Protein AF-A0A3D4HQK3-F1 (afdb_monomer)

Mean predicted aligned error: 4.82 Å

Secondary structure (DSSP, 8-state):
-PPPPHHHHHHHHHHHHHHTHHHHHHHHHHHHHHHHTSS-EETTEEPP--SSPPP--HHHHHHHHHHHHHHHHHHHHHHHHHHH-HHHHHTT---HHHHHHHTS--SSS-S-S--EEEEEEPTTT--EEEEEEE-S----HHHHHHHHHHGGGSHHHHHHHTTS---PPP-SHHHHHHHHHHHHT-TT--SSPPP-----TTTS--HHHHHTT-

Radius of gyration: 21.38 Å; Cα contacts (8 Å, |Δi|>4): 169; chains: 1; bounding box: 51×35×55 Å

Nearest PDB structures (foldseek):
  2vpm-assembly2_B  TM=6.920E-01  e=2.039E-01  Leishmania major
  2vob-assembly1_A  TM=6.562E-01  e=3.230E-01  Leishmania major
  2vpm-assembly1_A  TM=6.671E-01  e=5.741E-01  Leishmania major

pLDDT: mean 92.11, std 8.11, range [49.34, 98.38]

Structure (mmCIF, N/CA/C/O backbone):
data_AF-A0A3D4HQK3-F1
#
_entry.id   AF-A0A3D4HQK3-F1
#
loop_
_atom_site.group_PDB
_atom_site.id
_atom_site.type_symbol
_atom_site.label_atom_id
_atom_site.label_alt_id
_atom_site.label_comp_id
_atom_site.label_asym_id
_atom_site.label_entity_id
_atom_site.label_seq_id
_atom_site.pdbx_PDB_ins_code
_atom_site.Cartn_x
_atom_site.Cartn_y
_atom_site.Cartn_z
_atom_site.occupancy
_atom_site.B_iso_or_equiv
_atom_site.auth_seq_id
_atom_site.auth_comp_id
_atom_site.auth_asym_id
_atom_site.auth_atom_id
_atom_site.pdbx_PDB_model_num
ATOM 1 N N . MET A 1 1 ? -9.981 14.382 -25.192 1.00 49.34 1 MET A N 1
ATOM 2 C CA . MET A 1 1 ? -8.865 13.481 -25.545 1.00 49.34 1 MET A CA 1
ATOM 3 C C . MET A 1 1 ? -9.344 12.073 -25.244 1.00 49.34 1 MET A C 1
ATOM 5 O O . MET A 1 1 ? -10.004 11.920 -24.225 1.00 49.34 1 MET A O 1
ATOM 9 N N . LEU A 1 2 ? -9.137 11.094 -26.125 1.00 58.22 2 LEU A N 1
ATOM 10 C CA . LEU A 1 2 ? -9.411 9.697 -25.767 1.00 58.22 2 LEU A CA 1
ATOM 11 C C . LEU A 1 2 ? -8.473 9.327 -24.608 1.00 58.22 2 LEU A C 1
ATOM 13 O O . LEU A 1 2 ? -7.284 9.627 -24.690 1.00 58.22 2 LEU A O 1
ATOM 17 N N . GLN A 1 3 ? -9.014 8.779 -23.517 1.00 79.94 3 GLN A N 1
ATOM 18 C CA . GLN A 1 3 ? -8.199 8.246 -22.422 1.00 79.94 3 GLN A CA 1
ATOM 19 C C . GLN A 1 3 ? -7.425 7.034 -22.954 1.00 79.94 3 GLN A C 1
ATOM 21 O O . GLN A 1 3 ? -8.011 6.184 -23.625 1.00 79.94 3 GLN A O 1
ATOM 26 N N . ILE A 1 4 ? -6.115 6.985 -22.703 1.00 88.69 4 ILE A N 1
ATOM 27 C CA . ILE A 1 4 ? -5.274 5.852 -23.102 1.00 88.69 4 ILE A CA 1
ATOM 28 C C . ILE A 1 4 ? -5.706 4.598 -22.343 1.00 88.69 4 ILE A C 1
ATOM 30 O O . ILE A 1 4 ? -5.922 4.652 -21.133 1.00 88.69 4 ILE A O 1
ATOM 34 N N . GLY A 1 5 ? -5.842 3.472 -23.043 1.00 90.25 5 GLY A N 1
ATOM 35 C CA . GLY A 1 5 ? -6.206 2.207 -22.406 1.00 90.25 5 GLY A CA 1
ATOM 36 C C . GLY A 1 5 ? -5.063 1.637 -21.562 1.00 90.25 5 GLY A C 1
ATOM 37 O O . GLY A 1 5 ? -3.889 1.817 -21.887 1.00 90.25 5 GLY A O 1
ATOM 38 N N . MET A 1 6 ? -5.388 0.880 -20.509 1.00 92.31 6 MET A N 1
ATOM 39 C CA . MET A 1 6 ? -4.374 0.250 -19.650 1.00 92.31 6 MET A CA 1
ATOM 40 C C . MET A 1 6 ? -3.455 -0.697 -20.434 1.00 92.31 6 MET A C 1
ATOM 42 O O . MET A 1 6 ? -2.236 -0.642 -20.285 1.00 92.31 6 MET A O 1
ATOM 46 N N . LYS A 1 7 ? -4.011 -1.518 -21.332 1.00 93.06 7 LYS A N 1
ATOM 47 C CA . LYS A 1 7 ? -3.202 -2.368 -22.216 1.00 93.06 7 LYS A CA 1
ATOM 48 C C . LYS A 1 7 ? -2.275 -1.539 -23.110 1.00 93.06 7 LYS A C 1
ATOM 50 O O . LYS A 1 7 ? -1.105 -1.865 -23.252 1.00 93.06 7 LYS A O 1
ATOM 55 N N . GLU A 1 8 ? -2.788 -0.449 -23.673 1.00 94.38 8 GLU A N 1
ATOM 56 C CA . GLU A 1 8 ? -2.050 0.397 -24.610 1.00 94.38 8 GLU A CA 1
ATOM 57 C C . GLU A 1 8 ? -0.820 1.049 -23.962 1.00 94.38 8 GLU A C 1
ATOM 59 O O . GLU A 1 8 ? 0.267 0.980 -24.530 1.00 94.38 8 GLU A O 1
ATOM 64 N N . ILE A 1 9 ? -0.953 1.635 -22.766 1.00 95.31 9 ILE A N 1
ATOM 65 C CA . ILE A 1 9 ? 0.187 2.276 -22.090 1.00 95.31 9 ILE A CA 1
ATOM 66 C C . ILE A 1 9 ? 1.262 1.260 -21.669 1.00 95.31 9 ILE A C 1
ATOM 68 O O . ILE A 1 9 ? 2.455 1.536 -21.796 1.00 95.31 9 ILE A O 1
ATOM 72 N N . ASN A 1 10 ? 0.858 0.064 -21.226 1.00 96.38 10 ASN A N 1
ATOM 73 C CA . ASN A 1 10 ? 1.795 -0.998 -20.851 1.00 96.38 10 ASN A CA 1
ATOM 74 C C . ASN A 1 10 ? 2.491 -1.600 -22.085 1.00 96.38 10 ASN A C 1
ATOM 76 O O . ASN A 1 10 ? 3.703 -1.803 -22.057 1.00 96.38 10 ASN A O 1
ATOM 80 N N . ASP A 1 11 ? 1.770 -1.806 -23.193 1.00 97.00 11 ASP A N 1
ATOM 81 C CA . ASP A 1 11 ? 2.359 -2.245 -24.465 1.00 97.00 11 ASP A CA 1
ATOM 82 C C . ASP A 1 11 ? 3.384 -1.223 -24.987 1.00 97.00 11 ASP A C 1
ATOM 84 O O . ASP A 1 11 ? 4.430 -1.608 -25.509 1.00 97.00 11 ASP A O 1
ATOM 88 N N . GLN A 1 12 ? 3.121 0.081 -24.828 1.00 97.12 12 GLN A N 1
ATOM 89 C CA . GLN A 1 12 ? 4.087 1.126 -25.184 1.00 97.12 12 GLN A CA 1
ATOM 90 C C . GLN A 1 12 ? 5.363 1.054 -24.339 1.00 97.12 12 GLN A C 1
ATOM 92 O O . GLN A 1 12 ? 6.448 1.232 -24.890 1.00 97.12 12 GLN A O 1
ATOM 97 N N . TYR A 1 13 ? 5.250 0.768 -23.036 1.00 97.81 13 TYR A N 1
ATOM 98 C CA . TYR A 1 13 ? 6.416 0.566 -22.171 1.00 97.81 13 TYR A CA 1
ATOM 99 C C . TYR A 1 13 ? 7.222 -0.662 -22.612 1.00 97.81 13 TYR A C 1
ATOM 101 O O . TYR A 1 13 ? 8.434 -0.579 -22.788 1.00 97.81 13 TYR A O 1
ATOM 109 N N . ILE A 1 14 ? 6.556 -1.801 -22.831 1.00 97.94 14 ILE A N 1
ATOM 110 C CA . ILE A 1 14 ? 7.210 -3.038 -23.289 1.00 97.94 14 ILE A CA 1
ATOM 111 C C . ILE A 1 14 ? 7.930 -2.790 -24.614 1.00 97.94 14 ILE A C 1
ATOM 113 O O . ILE A 1 14 ? 9.102 -3.132 -24.754 1.00 97.94 14 ILE A O 1
ATOM 117 N N . LYS A 1 15 ? 7.260 -2.122 -25.557 1.00 98.06 15 LYS A N 1
ATOM 118 C CA . LYS A 1 15 ? 7.844 -1.775 -26.848 1.00 98.06 15 LYS A CA 1
ATOM 119 C C . LYS A 1 15 ? 9.078 -0.882 -26.713 1.00 98.06 15 LYS A C 1
ATOM 121 O O . LYS A 1 15 ? 10.048 -1.099 -27.430 1.00 98.06 15 LYS A O 1
ATOM 126 N N . GLU A 1 16 ? 9.067 0.087 -25.797 1.00 98.00 16 GLU A N 1
ATOM 127 C CA . GLU A 1 16 ? 10.237 0.923 -25.502 1.00 98.00 16 GLU A CA 1
ATOM 128 C C . GLU A 1 16 ? 11.428 0.074 -25.037 1.00 98.00 16 GLU A C 1
ATOM 130 O O . GLU A 1 16 ? 12.551 0.251 -25.508 1.00 98.00 16 GLU A O 1
ATOM 135 N N . VAL A 1 17 ? 11.178 -0.895 -24.153 1.00 97.88 17 VAL A N 1
ATOM 136 C CA . VAL A 1 17 ? 12.208 -1.824 -23.676 1.00 97.88 17 VAL A CA 1
ATOM 137 C C . VAL A 1 17 ? 12.737 -2.701 -24.811 1.00 97.88 17 VAL A C 1
ATOM 139 O O . VAL A 1 17 ? 13.949 -2.879 -24.918 1.00 97.88 17 VAL A O 1
ATOM 142 N N . GLU A 1 18 ? 11.863 -3.240 -25.660 1.00 97.69 18 GLU A N 1
ATOM 143 C CA . GLU A 1 18 ? 12.239 -4.123 -26.771 1.00 97.69 18 GLU A CA 1
ATOM 144 C C . GLU A 1 18 ? 13.016 -3.387 -27.871 1.00 97.69 18 GLU A C 1
ATOM 146 O O . GLU A 1 18 ? 14.089 -3.841 -28.279 1.00 97.69 18 GLU A O 1
ATOM 151 N N . ASP A 1 19 ? 12.513 -2.236 -28.326 1.00 98.25 19 ASP A N 1
ATOM 152 C CA . ASP A 1 19 ? 13.129 -1.442 -29.395 1.00 98.25 19 ASP A CA 1
ATOM 153 C C . ASP A 1 19 ? 14.500 -0.887 -28.960 1.00 98.25 19 ASP A C 1
ATOM 155 O O . ASP A 1 19 ? 15.419 -0.779 -29.775 1.00 98.25 19 ASP A 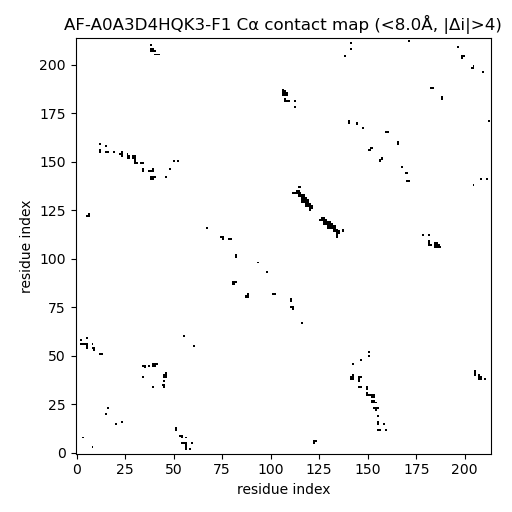O 1
ATOM 159 N N . ASN A 1 20 ? 14.661 -0.588 -27.664 1.00 97.56 20 ASN A N 1
ATOM 160 C CA . ASN A 1 20 ? 15.865 -0.001 -27.074 1.00 97.56 20 ASN A CA 1
ATOM 161 C C . ASN A 1 20 ? 16.536 -0.940 -26.049 1.00 97.56 20 ASN A C 1
ATOM 163 O O . ASN A 1 20 ? 17.078 -0.504 -25.030 1.00 97.56 20 ASN A O 1
ATOM 167 N N . PHE A 1 21 ? 16.539 -2.251 -26.313 1.00 97.31 21 PHE A N 1
ATOM 168 C CA . PHE A 1 21 ? 16.982 -3.266 -25.345 1.00 97.31 21 PHE A CA 1
ATOM 169 C C . PHE A 1 21 ? 18.405 -3.057 -24.811 1.00 97.31 21 PHE A C 1
ATOM 171 O O . PHE A 1 21 ? 18.646 -3.196 -23.615 1.00 97.31 21 PHE A O 1
ATOM 178 N N . ALA A 1 22 ? 19.365 -2.699 -25.670 1.00 97.81 22 ALA A N 1
ATOM 179 C CA . ALA A 1 22 ? 20.766 -2.561 -25.262 1.00 97.81 22 ALA A CA 1
ATOM 180 C C . ALA A 1 22 ? 20.981 -1.433 -24.236 1.00 97.81 22 ALA A C 1
ATOM 182 O O . ALA A 1 22 ? 21.734 -1.606 -23.275 1.00 97.81 22 ALA A O 1
ATOM 183 N N . ILE A 1 23 ? 20.313 -0.288 -24.414 1.00 97.62 23 ILE A N 1
ATOM 184 C CA . ILE A 1 23 ? 20.409 0.834 -23.470 1.00 97.62 23 ILE A CA 1
ATOM 185 C C . ILE A 1 23 ? 19.608 0.556 -22.194 1.00 97.62 23 ILE A C 1
ATOM 187 O O . ILE A 1 23 ? 20.084 0.846 -21.096 1.00 97.62 23 ILE A O 1
ATOM 191 N N . ASN A 1 24 ? 18.456 -0.103 -22.304 1.00 97.00 24 ASN A N 1
ATOM 192 C CA . ASN A 1 24 ? 17.674 -0.536 -21.148 1.00 97.00 24 ASN A CA 1
ATOM 193 C C . ASN A 1 24 ? 18.425 -1.566 -20.293 1.00 97.00 24 ASN A C 1
ATOM 195 O O . ASN A 1 24 ? 18.510 -1.415 -19.077 1.00 97.00 24 ASN A O 1
ATOM 199 N N . GLN A 1 25 ? 19.101 -2.533 -20.917 1.00 95.94 25 GLN A N 1
ATOM 200 C CA . GLN A 1 25 ? 19.989 -3.466 -20.223 1.00 95.94 25 GLN A CA 1
ATOM 201 C C . GLN A 1 25 ? 21.164 -2.751 -19.537 1.00 95.94 25 GLN A C 1
ATOM 203 O O . GLN A 1 25 ? 21.565 -3.138 -18.438 1.00 95.94 25 GLN A O 1
ATOM 208 N N . LEU A 1 26 ? 21.734 -1.720 -20.170 1.00 97.00 26 LEU A N 1
ATOM 209 C CA . LEU A 1 26 ? 22.827 -0.946 -19.586 1.00 97.00 26 LEU A CA 1
ATOM 210 C C . LEU A 1 26 ? 22.362 -0.146 -18.362 1.00 97.00 26 LEU A C 1
ATOM 212 O O . LEU A 1 26 ? 22.997 -0.226 -17.314 1.00 97.00 26 LEU A O 1
ATOM 216 N N . THR A 1 27 ? 21.261 0.595 -18.487 1.00 96.94 27 THR A N 1
ATOM 217 C CA . THR A 1 27 ? 20.706 1.430 -17.407 1.00 96.94 27 THR A CA 1
ATOM 218 C C . THR A 1 27 ? 20.100 0.611 -16.267 1.00 96.94 27 THR A C 1
ATOM 220 O O . THR A 1 27 ? 20.149 1.050 -15.120 1.00 96.94 27 THR A O 1
ATOM 223 N N . ASN A 1 28 ? 19.645 -0.620 -16.532 1.00 95.44 28 ASN A N 1
ATOM 224 C CA . ASN A 1 28 ? 19.219 -1.560 -15.492 1.00 95.44 28 ASN A CA 1
ATOM 225 C C . ASN A 1 28 ? 20.331 -1.862 -14.471 1.00 95.44 28 ASN A C 1
ATOM 227 O O . ASN A 1 28 ? 20.043 -2.178 -13.324 1.00 95.44 28 ASN A O 1
ATOM 231 N N . LYS A 1 29 ? 21.613 -1.727 -14.838 1.00 95.50 29 LYS A N 1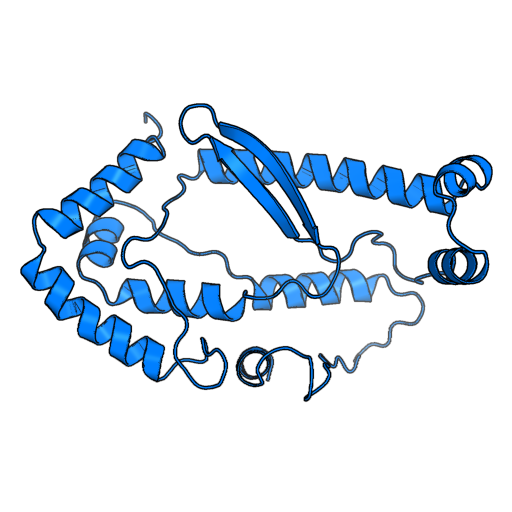
ATOM 232 C CA . LYS A 1 29 ? 22.708 -1.869 -13.865 1.00 95.50 29 LYS A CA 1
ATOM 233 C C . LYS A 1 29 ? 22.624 -0.825 -12.756 1.00 95.50 29 LYS A C 1
ATOM 235 O O . LYS A 1 29 ? 22.845 -1.164 -11.607 1.00 95.50 29 LYS A O 1
ATOM 240 N N . THR A 1 30 ? 22.246 0.409 -13.087 1.00 96.25 30 THR A N 1
ATOM 241 C CA . THR A 1 30 ? 22.052 1.476 -12.095 1.00 96.25 30 THR A CA 1
ATOM 242 C C . THR A 1 30 ? 20.831 1.207 -11.217 1.00 96.25 30 THR A C 1
ATOM 244 O O . THR A 1 30 ? 20.880 1.468 -10.021 1.00 96.25 30 THR A O 1
ATOM 247 N N . GLN A 1 31 ? 19.759 0.641 -11.784 1.00 96.00 31 GLN A N 1
ATOM 248 C CA . GLN A 1 31 ? 18.607 0.183 -11.001 1.00 96.00 31 GLN A CA 1
ATOM 249 C C . GLN A 1 31 ? 19.013 -0.910 -9.996 1.00 96.00 31 GLN A C 1
ATOM 251 O O . GLN A 1 31 ? 18.674 -0.810 -8.821 1.00 96.00 31 GLN A O 1
ATOM 256 N N . LEU A 1 32 ? 19.770 -1.918 -10.442 1.00 94.56 32 LEU A N 1
ATOM 257 C CA . LEU A 1 32 ? 20.276 -2.994 -9.583 1.00 94.56 32 LEU A CA 1
ATOM 258 C C . LEU A 1 32 ? 21.210 -2.462 -8.490 1.00 94.56 32 LEU A C 1
ATOM 260 O O . LEU A 1 32 ? 21.032 -2.787 -7.323 1.00 94.56 32 LEU A O 1
ATOM 264 N N . GLU A 1 33 ? 22.160 -1.597 -8.854 1.00 95.62 33 GLU A N 1
ATOM 265 C CA . GLU A 1 33 ? 23.076 -0.958 -7.903 1.00 95.62 33 GLU A CA 1
ATOM 266 C C . GLU A 1 33 ? 22.323 -0.141 -6.845 1.00 95.62 33 GLU A C 1
ATOM 268 O O . GLU A 1 33 ? 22.703 -0.167 -5.676 1.00 95.62 33 GLU A O 1
ATOM 273 N N . TYR A 1 34 ? 21.255 0.567 -7.228 1.00 96.25 34 TYR A N 1
ATOM 274 C CA . TYR A 1 34 ? 20.392 1.254 -6.270 1.00 96.25 34 TYR A CA 1
ATOM 275 C C . TYR A 1 34 ? 19.728 0.258 -5.313 1.00 96.25 34 TYR A C 1
ATOM 277 O O . TYR A 1 34 ? 19.861 0.400 -4.099 1.00 96.25 34 TYR A O 1
ATOM 285 N N . LEU A 1 35 ? 19.061 -0.771 -5.849 1.00 94.88 35 LEU A N 1
ATOM 286 C CA . LEU A 1 35 ? 18.305 -1.736 -5.047 1.00 94.88 35 LEU A CA 1
ATOM 287 C C . LEU A 1 35 ? 19.195 -2.525 -4.077 1.00 94.88 35 LEU A C 1
ATOM 289 O O . LEU A 1 35 ? 18.819 -2.688 -2.918 1.00 94.88 35 LEU A O 1
ATOM 293 N N . ASP A 1 36 ? 20.403 -2.912 -4.492 1.00 93.00 36 ASP A N 1
ATOM 294 C CA . ASP A 1 36 ? 21.381 -3.598 -3.631 1.00 93.00 36 ASP A CA 1
ATOM 295 C C . ASP A 1 36 ? 21.791 -2.762 -2.403 1.00 93.00 36 ASP A C 1
ATOM 297 O O . ASP A 1 36 ? 22.137 -3.302 -1.343 1.00 93.00 36 ASP A O 1
ATOM 301 N N . ASN A 1 37 ? 21.719 -1.435 -2.525 1.00 92.94 37 ASN A N 1
ATOM 302 C CA . ASN A 1 37 ? 22.021 -0.487 -1.455 1.00 92.94 37 ASN A CA 1
ATOM 303 C C . ASN A 1 37 ? 20.766 0.095 -0.779 1.00 92.94 37 ASN A C 1
ATOM 305 O O . ASN A 1 37 ? 20.906 0.917 0.124 1.00 92.94 37 ASN A O 1
ATOM 309 N N . SER A 1 38 ? 19.568 -0.330 -1.187 1.00 93.38 38 SER A N 1
ATOM 310 C CA . SER A 1 38 ? 18.291 0.134 -0.637 1.00 93.38 38 SER A CA 1
ATOM 311 C C . SER A 1 38 ? 17.852 -0.666 0.598 1.00 93.38 38 SER A C 1
ATOM 313 O O . SER A 1 38 ? 18.520 -1.618 1.025 1.00 93.38 38 SER A O 1
ATOM 315 N N . THR A 1 39 ? 16.705 -0.283 1.158 1.00 91.00 39 THR A N 1
ATOM 316 C CA . THR A 1 39 ? 16.014 -0.971 2.258 1.00 91.00 39 THR A CA 1
ATOM 317 C C . THR A 1 39 ? 15.063 -2.075 1.775 1.00 91.00 39 THR A C 1
ATOM 319 O O . THR A 1 39 ? 14.528 -2.807 2.602 1.00 91.00 39 THR A O 1
ATOM 322 N N . ALA A 1 40 ? 14.861 -2.257 0.463 1.00 89.81 40 ALA A N 1
ATOM 323 C CA . ALA A 1 40 ? 14.025 -3.328 -0.093 1.00 89.81 40 ALA A CA 1
ATOM 324 C C . ALA A 1 40 ? 14.730 -4.689 -0.018 1.00 89.81 40 ALA A C 1
ATOM 326 O O . ALA A 1 40 ? 15.249 -5.227 -1.007 1.00 89.81 40 ALA A O 1
ATOM 327 N N . LYS A 1 41 ? 14.799 -5.225 1.203 1.00 87.19 41 LYS A N 1
ATOM 328 C CA . LYS A 1 41 ? 15.549 -6.429 1.545 1.00 87.19 41 LYS A CA 1
ATOM 329 C C . LYS A 1 41 ? 14.689 -7.446 2.272 1.00 87.19 41 LYS A C 1
ATOM 331 O O . LYS A 1 41 ? 14.030 -7.159 3.268 1.00 87.19 41 LYS A O 1
ATOM 336 N N . TYR A 1 42 ? 14.826 -8.690 1.831 1.00 80.31 42 TYR A N 1
ATOM 337 C CA . TYR A 1 42 ? 14.275 -9.861 2.486 1.00 80.31 42 TYR A CA 1
ATOM 338 C C . TYR A 1 42 ? 15.410 -10.810 2.877 1.00 80.31 42 TYR A C 1
ATOM 340 O O . TYR A 1 42 ? 16.179 -11.271 2.032 1.00 80.31 42 TYR A O 1
ATOM 348 N N . HIS A 1 43 ? 15.555 -11.074 4.180 1.00 78.69 43 HIS A N 1
ATOM 349 C CA . HIS A 1 43 ? 16.687 -11.825 4.743 1.00 78.69 43 HIS A CA 1
ATOM 350 C C . HIS A 1 43 ? 18.068 -11.301 4.291 1.00 78.69 43 HIS A C 1
ATOM 352 O O . HIS A 1 43 ? 18.974 -12.080 3.989 1.00 78.69 43 HIS A O 1
ATOM 358 N N . GLY A 1 44 ? 18.227 -9.972 4.240 1.00 79.06 44 GLY A N 1
ATOM 359 C CA . GLY A 1 44 ? 19.473 -9.298 3.858 1.00 79.06 44 GLY A CA 1
ATOM 360 C C . GLY A 1 44 ? 19.800 -9.336 2.360 1.00 79.06 44 GLY A C 1
ATOM 361 O O . GLY A 1 44 ? 20.858 -8.851 1.961 1.00 79.06 44 GLY A O 1
ATOM 362 N N . MET A 1 45 ? 18.917 -9.900 1.533 1.00 84.94 45 MET A N 1
ATOM 363 C CA . MET A 1 45 ? 19.042 -9.929 0.075 1.00 84.94 45 MET A CA 1
ATOM 364 C C . MET A 1 45 ? 18.023 -8.990 -0.560 1.00 84.94 45 MET A C 1
ATOM 366 O O . MET A 1 45 ? 16.899 -8.890 -0.075 1.00 84.94 45 MET A O 1
ATOM 370 N N . THR A 1 46 ? 18.395 -8.352 -1.667 1.00 88.06 46 THR A N 1
ATOM 371 C CA . THR A 1 46 ? 17.479 -7.570 -2.504 1.00 88.06 46 THR A CA 1
ATOM 372 C C . THR A 1 46 ? 16.259 -8.409 -2.890 1.00 88.06 46 THR A C 1
ATOM 374 O O . THR A 1 46 ? 16.399 -9.572 -3.288 1.00 88.06 46 THR A O 1
ATOM 377 N N . ILE A 1 47 ? 15.061 -7.835 -2.765 1.00 89.19 47 ILE A N 1
ATOM 378 C CA . ILE A 1 47 ? 13.819 -8.510 -3.158 1.00 89.19 47 ILE A CA 1
ATOM 379 C C . ILE A 1 47 ? 13.814 -8.874 -4.650 1.00 89.19 47 ILE A C 1
ATOM 381 O O . ILE A 1 47 ? 14.474 -8.251 -5.483 1.00 89.19 47 ILE A O 1
ATOM 385 N N . SER A 1 48 ? 13.032 -9.893 -5.008 1.00 89.81 48 SER A N 1
ATOM 386 C CA . SER A 1 48 ? 12.776 -10.210 -6.417 1.00 89.81 48 SER A CA 1
ATOM 387 C C . SER A 1 48 ? 11.745 -9.246 -7.000 1.00 89.81 48 SER A C 1
ATOM 389 O O . SER A 1 48 ? 10.724 -8.988 -6.369 1.00 89.81 48 SER A O 1
ATOM 391 N N . TYR A 1 49 ? 11.981 -8.760 -8.219 1.00 91.88 49 TYR A N 1
ATOM 392 C CA . TYR A 1 49 ? 11.106 -7.792 -8.878 1.00 91.88 49 TYR A CA 1
ATOM 393 C C . TYR A 1 49 ? 11.043 -8.000 -10.396 1.00 91.88 49 TYR A C 1
ATOM 395 O O . TYR A 1 49 ? 11.874 -8.693 -10.990 1.00 91.88 49 TYR A O 1
ATOM 403 N N . LEU A 1 50 ? 10.032 -7.398 -11.027 1.00 92.50 50 LEU A N 1
ATOM 404 C CA . LEU A 1 50 ? 9.886 -7.357 -12.480 1.00 92.50 50 LEU A CA 1
ATOM 405 C C . LEU A 1 50 ? 10.491 -6.064 -13.028 1.00 92.50 50 LEU A C 1
ATOM 407 O O . LEU A 1 50 ? 10.263 -4.989 -12.485 1.00 92.50 50 LEU A O 1
ATOM 411 N N . TYR A 1 51 ? 11.225 -6.166 -14.136 1.00 92.56 51 TYR A N 1
ATOM 412 C CA . TYR A 1 51 ? 11.818 -4.995 -14.788 1.00 92.56 51 TYR A CA 1
ATOM 413 C C . TYR A 1 51 ? 10.765 -4.051 -15.387 1.00 92.56 51 TYR A C 1
ATOM 415 O O . TYR A 1 51 ? 10.917 -2.837 -15.329 1.00 92.56 51 TYR A O 1
ATOM 423 N N . VAL A 1 52 ? 9.700 -4.605 -15.973 1.00 94.50 52 VAL A N 1
ATOM 424 C CA . VAL A 1 52 ? 8.604 -3.817 -16.549 1.00 94.50 52 VAL A CA 1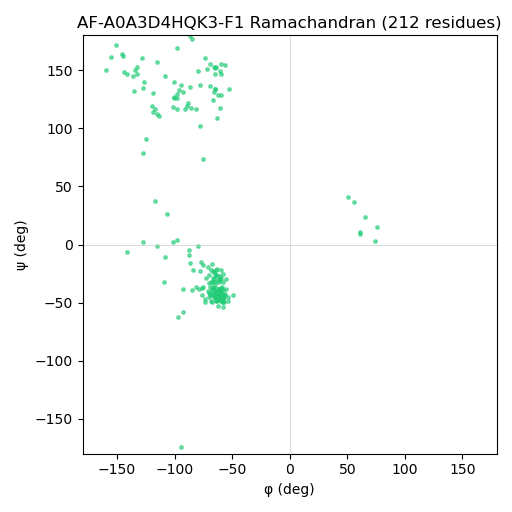
ATOM 425 C C . VAL A 1 52 ? 7.598 -3.499 -15.438 1.00 94.50 52 VAL A C 1
ATOM 427 O O . VAL A 1 52 ? 7.016 -4.441 -14.890 1.00 94.50 52 VAL A O 1
ATOM 430 N N . PRO A 1 53 ? 7.373 -2.214 -15.099 1.00 94.50 53 PRO A N 1
ATOM 431 C CA . PRO A 1 53 ? 6.370 -1.829 -14.122 1.00 94.50 53 PRO A CA 1
ATOM 432 C C . PRO A 1 53 ? 4.969 -1.984 -14.711 1.00 94.50 53 PRO A C 1
ATOM 434 O O . PRO A 1 53 ? 4.776 -1.968 -15.930 1.00 94.50 53 PRO A O 1
ATOM 437 N N . LYS A 1 54 ? 3.971 -2.067 -13.832 1.00 94.88 54 LYS A N 1
ATOM 438 C CA . LYS A 1 54 ? 2.574 -1.958 -14.239 1.00 94.88 54 LYS A CA 1
ATOM 439 C C . LYS A 1 54 ? 2.141 -0.498 -14.199 1.00 94.88 54 LYS A C 1
ATOM 441 O O . LYS A 1 54 ? 2.160 0.120 -13.142 1.00 94.88 54 LYS A O 1
ATOM 446 N N . LEU A 1 55 ? 1.735 0.042 -15.345 1.00 95.56 55 LEU A N 1
ATOM 447 C CA . LEU A 1 55 ? 1.210 1.403 -15.443 1.00 95.56 55 LEU A CA 1
ATOM 448 C C . LEU A 1 55 ? -0.320 1.401 -15.406 1.00 95.56 55 LEU A C 1
ATOM 450 O O . LEU A 1 55 ? -0.962 0.646 -16.143 1.00 95.56 55 LEU A O 1
ATOM 454 N N . PHE A 1 56 ? -0.887 2.287 -14.591 1.00 95.75 56 PHE A N 1
ATOM 455 C CA . PHE A 1 56 ? -2.327 2.486 -14.447 1.00 95.75 56 PHE A CA 1
ATOM 456 C C . PHE A 1 56 ? -2.690 3.904 -14.895 1.00 95.75 56 PHE A C 1
ATOM 458 O O . PHE A 1 56 ? -2.221 4.862 -14.287 1.00 95.75 56 PHE A O 1
ATOM 465 N N . PRO A 1 57 ? -3.500 4.071 -15.954 1.00 95.56 57 PRO A N 1
ATOM 466 C CA . PRO A 1 57 ? -4.044 5.380 -16.304 1.00 95.56 57 PRO A CA 1
ATOM 467 C C . PRO A 1 57 ? -4.995 5.908 -15.219 1.00 95.56 57 PRO A C 1
ATOM 469 O O . PRO A 1 57 ? -5.703 5.115 -14.598 1.00 95.56 57 PRO A O 1
ATOM 472 N N . ASP A 1 58 ? -5.113 7.233 -15.087 1.00 95.50 58 ASP A N 1
ATOM 473 C CA . ASP A 1 58 ? -5.924 7.896 -14.047 1.00 95.50 58 ASP A CA 1
ATOM 474 C C . ASP A 1 58 ? -7.351 7.351 -13.934 1.00 95.50 58 ASP A C 1
ATOM 476 O O . ASP A 1 58 ? -7.815 7.047 -12.846 1.00 95.50 58 ASP A O 1
ATOM 480 N N . HIS A 1 59 ? -8.035 7.122 -15.057 1.00 94.62 59 HIS A N 1
ATOM 481 C CA . HIS A 1 59 ? -9.408 6.602 -15.033 1.00 94.62 59 HIS A CA 1
ATOM 482 C C . HIS A 1 59 ? -9.528 5.194 -14.421 1.00 94.62 59 HIS A C 1
ATOM 484 O O . HIS A 1 59 ? -10.587 4.834 -13.911 1.00 94.62 59 HIS A O 1
ATOM 490 N N . VAL A 1 60 ? -8.463 4.386 -14.481 1.00 95.56 60 VAL A N 1
ATOM 491 C CA . VAL A 1 60 ? -8.407 3.078 -13.813 1.00 95.56 60 VAL A CA 1
ATOM 492 C C . VAL A 1 60 ? -8.125 3.265 -12.326 1.00 95.56 60 VAL A C 1
ATOM 494 O O . VAL A 1 60 ? -8.728 2.572 -11.511 1.00 95.56 60 VAL A O 1
ATOM 497 N N . VAL A 1 61 ? -7.264 4.219 -11.962 1.00 95.88 61 VAL A N 1
ATOM 498 C CA . VAL A 1 61 ? -7.014 4.590 -10.559 1.00 95.88 61 VAL A CA 1
ATOM 499 C C . VAL A 1 61 ? -8.300 5.097 -9.900 1.00 95.88 61 VAL A C 1
ATOM 501 O O . VAL A 1 61 ? -8.662 4.606 -8.833 1.00 95.88 61 VAL A O 1
ATOM 504 N N . ASP A 1 62 ? -9.037 5.991 -10.562 1.00 96.50 62 ASP A N 1
ATOM 505 C CA . ASP A 1 62 ? -10.334 6.505 -10.108 1.00 96.50 62 ASP A CA 1
ATOM 506 C C . ASP A 1 62 ? -11.339 5.365 -9.904 1.00 96.50 62 ASP A C 1
ATOM 508 O O . ASP A 1 62 ? -11.970 5.258 -8.852 1.00 96.50 62 ASP A O 1
ATOM 512 N N . TYR A 1 63 ? -11.436 4.454 -10.880 1.00 96.06 63 TYR A N 1
ATOM 513 C CA . TYR A 1 63 ? -12.295 3.277 -10.773 1.00 96.06 63 TYR A CA 1
ATOM 514 C C . TYR A 1 63 ? -11.946 2.418 -9.550 1.00 96.06 63 TYR A C 1
ATOM 516 O O . TYR A 1 63 ? -12.839 2.058 -8.779 1.00 96.06 63 TYR A O 1
ATOM 524 N N . LEU A 1 64 ? -10.663 2.095 -9.353 1.00 96.25 64 LEU A N 1
ATOM 525 C CA . LEU A 1 64 ? -10.204 1.292 -8.217 1.00 96.25 64 LEU A CA 1
ATOM 526 C C . LEU A 1 64 ? -10.450 2.011 -6.882 1.00 96.25 64 LEU A C 1
ATOM 528 O O . LEU A 1 64 ? -10.865 1.368 -5.919 1.00 96.25 64 LEU A O 1
ATOM 532 N N . SER A 1 65 ? -10.280 3.334 -6.838 1.00 96.00 65 SER A N 1
ATOM 533 C CA . SER A 1 65 ? -10.591 4.167 -5.671 1.00 96.00 65 SER A CA 1
ATOM 534 C C . SER A 1 65 ? -12.078 4.100 -5.295 1.00 96.00 65 SER A C 1
ATOM 536 O O . SER A 1 65 ? -12.425 3.878 -4.127 1.00 96.00 65 SER A O 1
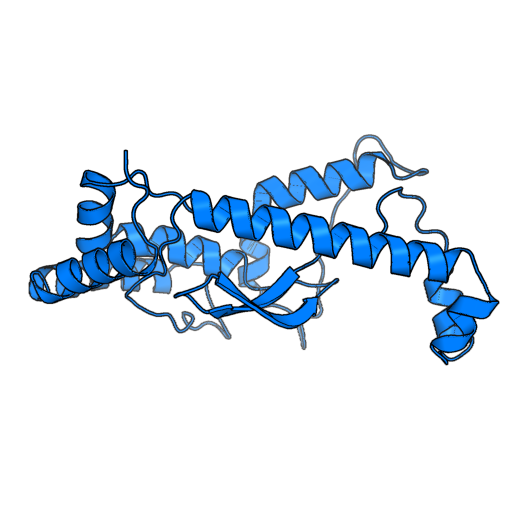ATOM 538 N N . ASP A 1 66 ? -12.972 4.174 -6.286 1.00 97.31 66 ASP A N 1
ATOM 539 C CA . ASP A 1 66 ? -14.414 4.000 -6.084 1.00 97.31 66 ASP A CA 1
ATOM 540 C C . ASP A 1 66 ? -14.747 2.595 -5.557 1.00 97.31 66 ASP A C 1
ATOM 542 O O . ASP A 1 66 ? -15.572 2.443 -4.646 1.00 97.31 66 ASP A O 1
ATOM 546 N N . GLN A 1 67 ? -14.090 1.555 -6.092 1.00 96.38 67 GLN A N 1
ATOM 547 C CA . GLN A 1 67 ? -14.294 0.179 -5.628 1.00 96.38 67 GLN A CA 1
ATOM 548 C C . GLN A 1 67 ? -13.852 0.015 -4.170 1.00 96.38 67 GLN A C 1
ATOM 550 O O . GLN A 1 67 ? -14.610 -0.516 -3.355 1.00 96.38 67 GLN A O 1
ATOM 555 N N . VAL A 1 68 ? -12.663 0.506 -3.810 1.00 94.69 68 VAL A N 1
ATOM 556 C CA . VAL A 1 68 ? -12.144 0.439 -2.434 1.00 94.69 68 VAL A CA 1
ATOM 557 C C . VAL A 1 68 ? -13.055 1.204 -1.472 1.00 94.69 68 VAL A C 1
ATOM 559 O O . VAL A 1 68 ? -13.405 0.675 -0.417 1.00 94.69 68 VAL A O 1
ATOM 562 N N . THR A 1 69 ? -13.535 2.388 -1.856 1.00 95.56 69 THR A N 1
ATOM 563 C CA . THR A 1 69 ? -14.477 3.191 -1.054 1.00 95.56 69 THR A CA 1
ATOM 564 C C . THR A 1 69 ? -15.795 2.452 -0.802 1.00 95.56 69 THR A C 1
ATOM 566 O O . THR A 1 69 ? -16.327 2.442 0.319 1.00 95.56 69 THR A O 1
ATOM 569 N N . MET A 1 70 ? -16.330 1.788 -1.832 1.00 96.38 70 MET A N 1
ATOM 570 C CA . MET A 1 70 ? -17.536 0.969 -1.710 1.00 96.38 70 MET A CA 1
ATOM 571 C C . MET A 1 70 ? -17.324 -0.191 -0.735 1.00 96.38 70 MET A C 1
ATOM 573 O O . MET A 1 70 ? -18.159 -0.421 0.143 1.00 96.38 70 MET A O 1
ATOM 577 N N . ILE A 1 71 ? -16.207 -0.905 -0.862 1.00 95.56 71 ILE A N 1
ATOM 578 C CA . ILE A 1 71 ? -15.891 -2.048 -0.005 1.00 95.56 71 ILE A CA 1
ATOM 579 C C . ILE A 1 71 ? -15.661 -1.626 1.433 1.00 95.56 71 ILE A C 1
ATOM 581 O O . ILE A 1 71 ? -16.242 -2.235 2.330 1.00 95.56 71 ILE A O 1
ATOM 585 N N . TYR A 1 72 ? -14.905 -0.554 1.659 1.00 95.00 72 TYR A N 1
ATOM 586 C CA . TYR A 1 72 ? -14.723 0.013 2.989 1.00 95.00 72 TYR A CA 1
ATOM 587 C C . TYR A 1 72 ? -16.079 0.298 3.649 1.00 95.00 72 TYR A C 1
ATOM 589 O O . TYR A 1 72 ? -16.325 -0.108 4.783 1.00 95.00 72 TYR A O 1
ATOM 597 N N . SER A 1 73 ? -17.013 0.895 2.901 1.00 96.31 73 SER A N 1
ATOM 598 C CA . SER A 1 73 ? -18.369 1.185 3.385 1.00 96.31 73 SER A CA 1
ATOM 599 C C . SER A 1 73 ? -19.180 -0.072 3.728 1.00 96.31 73 SER A C 1
ATOM 601 O O . SER A 1 73 ? -20.051 -0.025 4.600 1.00 96.31 73 SER A O 1
ATOM 603 N N . ILE A 1 74 ? -18.951 -1.191 3.034 1.00 96.56 74 ILE A N 1
ATOM 604 C CA . ILE A 1 74 ? -19.590 -2.478 3.346 1.00 96.56 74 ILE A CA 1
ATOM 605 C C . ILE A 1 74 ? -18.977 -3.066 4.619 1.00 96.56 74 ILE A C 1
ATOM 607 O O . ILE A 1 74 ? -19.719 -3.438 5.529 1.00 96.56 74 ILE A O 1
ATOM 611 N N . LEU A 1 75 ? -17.646 -3.115 4.701 1.00 95.75 75 LEU A N 1
ATOM 612 C CA . LEU A 1 75 ? -16.921 -3.646 5.857 1.00 95.75 75 LEU A CA 1
ATOM 613 C C . LEU A 1 75 ? -17.270 -2.872 7.133 1.00 95.75 75 LEU A C 1
ATOM 615 O O . LEU A 1 75 ? -17.611 -3.480 8.144 1.00 95.75 75 LEU A O 1
ATOM 619 N N . ASP A 1 76 ? -17.295 -1.541 7.065 1.00 96.00 76 ASP A N 1
ATOM 620 C CA . ASP A 1 76 ? -17.686 -0.673 8.177 1.00 96.00 76 ASP A CA 1
ATOM 621 C C . ASP A 1 76 ? -19.099 -0.992 8.696 1.00 96.00 76 ASP A C 1
ATOM 623 O O . ASP A 1 76 ? -19.310 -1.106 9.905 1.00 96.00 76 ASP A O 1
ATOM 627 N N . LYS A 1 77 ? -20.070 -1.217 7.799 1.00 97.50 77 LYS A N 1
ATOM 628 C CA . LYS A 1 77 ? -21.437 -1.612 8.183 1.00 97.50 77 LYS A CA 1
ATOM 629 C C . LYS A 1 77 ? -21.467 -2.973 8.864 1.00 97.50 77 LYS A C 1
ATOM 631 O O . LYS A 1 77 ? -22.134 -3.115 9.884 1.00 97.50 77 LYS A O 1
ATOM 636 N N . VAL A 1 78 ? -20.737 -3.954 8.333 1.00 96.94 78 VAL A N 1
ATOM 637 C CA . VAL A 1 78 ? -20.648 -5.295 8.931 1.00 96.94 78 VAL A CA 1
ATOM 638 C C . VAL A 1 78 ? -20.042 -5.224 10.334 1.00 96.94 78 VAL A C 1
ATOM 640 O O . VAL A 1 78 ? -20.584 -5.830 11.259 1.00 96.94 78 VAL A O 1
ATOM 643 N N . ILE A 1 79 ? -18.970 -4.444 10.516 1.00 96.44 79 ILE A N 1
ATOM 644 C CA . ILE A 1 79 ? -18.323 -4.240 11.818 1.00 96.44 79 ILE A CA 1
ATOM 645 C C . ILE A 1 79 ? -19.287 -3.551 12.793 1.00 96.44 79 ILE A C 1
ATOM 647 O O . ILE A 1 79 ? -19.469 -4.018 13.916 1.00 96.44 79 ILE A O 1
ATOM 651 N N . LYS A 1 80 ? -19.948 -2.464 12.380 1.00 96.94 80 LYS A N 1
ATOM 652 C CA . LYS A 1 80 ? -20.920 -1.745 13.225 1.00 96.94 80 LYS A CA 1
ATOM 653 C C . LYS A 1 80 ? -22.090 -2.630 13.642 1.00 96.94 80 LYS A C 1
ATOM 655 O O . LYS A 1 80 ? -22.499 -2.576 14.802 1.00 96.94 80 LYS A O 1
ATOM 660 N N . GLU A 1 81 ? -22.589 -3.458 12.731 1.00 98.00 81 GLU A N 1
ATOM 661 C CA . GLU A 1 81 ? -23.678 -4.391 13.010 1.00 98.00 81 GLU A CA 1
ATOM 662 C C . GLU A 1 81 ? -23.249 -5.444 14.040 1.00 98.00 81 GLU A C 1
ATOM 664 O O . GLU A 1 81 ? -23.946 -5.659 15.031 1.00 98.00 81 GLU A O 1
ATOM 669 N N . TYR A 1 82 ? -22.052 -6.019 13.875 1.00 97.69 82 TYR A N 1
ATOM 670 C CA . TYR A 1 82 ? -21.458 -6.961 14.831 1.00 97.69 82 TYR A CA 1
ATOM 671 C C . TYR A 1 82 ? -21.322 -6.356 16.240 1.00 97.69 82 TYR A C 1
ATOM 673 O O . TYR A 1 82 ? -21.665 -6.995 17.242 1.00 97.69 82 TYR A O 1
ATOM 681 N N . LEU A 1 83 ? -20.837 -5.114 16.330 1.00 96.62 83 LEU A N 1
ATOM 682 C CA . LEU A 1 83 ? -20.639 -4.419 17.605 1.00 96.62 83 LEU A CA 1
ATOM 683 C C . LEU A 1 83 ? -21.966 -4.073 18.301 1.00 96.62 83 LEU A C 1
ATOM 685 O O . LEU A 1 83 ? -22.029 -4.067 19.529 1.00 96.62 83 LEU A O 1
ATOM 689 N N . THR A 1 84 ? -23.026 -3.803 17.537 1.00 97.06 84 THR A N 1
ATOM 690 C CA . THR A 1 84 ? -24.294 -3.274 18.069 1.00 97.06 84 THR A CA 1
ATOM 691 C C . THR A 1 84 ? -25.306 -4.373 18.401 1.00 97.06 84 THR A C 1
ATOM 693 O O . THR A 1 84 ? -25.998 -4.287 19.417 1.00 97.06 84 THR A O 1
ATOM 696 N N . HIS A 1 85 ? -25.385 -5.427 17.585 1.00 98.38 85 HIS A N 1
ATOM 697 C CA . HIS A 1 85 ? -26.476 -6.403 17.632 1.00 98.38 85 HIS A CA 1
ATOM 698 C C . HIS A 1 85 ? -25.976 -7.796 18.038 1.00 98.38 85 HIS A C 1
ATOM 700 O O . HIS A 1 85 ? -25.220 -8.456 17.327 1.00 98.38 85 HIS A O 1
ATOM 706 N N . ALA A 1 86 ? -26.387 -8.247 19.229 1.00 97.69 86 ALA A N 1
ATOM 707 C CA . ALA A 1 86 ? -25.922 -9.507 19.816 1.00 97.69 86 ALA A CA 1
ATOM 708 C C . ALA A 1 86 ? -26.396 -10.759 19.066 1.00 97.69 86 ALA A C 1
ATOM 710 O O . ALA A 1 86 ? -25.682 -11.756 19.012 1.00 97.69 86 ALA A O 1
ATOM 711 N N . ASP A 1 87 ? -27.585 -10.705 18.479 1.00 97.94 87 ASP A N 1
ATOM 712 C CA . ASP A 1 87 ? -28.150 -11.756 17.637 1.00 97.94 87 ASP A CA 1
ATOM 713 C C . ASP A 1 87 ? -27.410 -11.887 16.299 1.00 97.94 87 ASP A C 1
ATOM 715 O O . ASP A 1 87 ? -27.091 -13.007 15.902 1.00 97.94 87 ASP A O 1
ATOM 719 N N . TYR A 1 88 ? -27.060 -10.773 15.645 1.00 98.25 88 TYR A N 1
ATOM 720 C CA . TYR A 1 88 ? -26.213 -10.789 14.446 1.00 98.25 88 TYR A CA 1
ATOM 721 C C . TYR A 1 88 ? -24.811 -11.322 14.757 1.00 98.25 88 TYR A C 1
ATOM 723 O O . TYR A 1 88 ? -24.297 -12.199 14.064 1.00 98.25 88 TYR A O 1
ATOM 731 N N . ARG A 1 89 ? -24.209 -10.847 15.850 1.00 97.81 89 ARG A N 1
ATOM 732 C CA . ARG A 1 89 ? -22.902 -11.314 16.322 1.00 97.81 89 ARG A CA 1
ATOM 733 C C . ARG A 1 89 ? -22.865 -12.819 16.593 1.00 97.81 89 ARG A C 1
ATOM 735 O O . ARG A 1 89 ? -21.891 -13.475 16.230 1.00 97.81 89 ARG A O 1
ATOM 742 N N . ALA A 1 90 ? -23.935 -13.383 17.155 1.00 97.31 90 ALA A N 1
ATOM 743 C CA . ALA A 1 90 ? -24.030 -14.817 17.424 1.00 97.31 90 ALA A CA 1
ATOM 744 C C . ALA A 1 90 ? -23.909 -15.691 16.157 1.00 97.31 90 ALA A C 1
ATOM 746 O O . ALA A 1 90 ? -23.524 -16.856 16.261 1.00 97.31 90 ALA A O 1
ATOM 747 N N . LEU A 1 91 ? -24.177 -15.144 14.961 1.00 97.94 91 LEU A N 1
ATOM 748 C CA . LEU A 1 91 ? -24.031 -15.858 13.685 1.00 97.94 91 LEU A CA 1
ATOM 749 C C . LEU A 1 91 ? -22.571 -16.198 13.343 1.00 97.94 91 LEU A C 1
ATOM 751 O O . LEU A 1 91 ? -22.334 -17.126 12.573 1.00 97.94 91 LEU A O 1
ATOM 755 N N . PHE A 1 92 ? -21.601 -15.474 13.910 1.00 97.12 92 PHE A N 1
ATOM 756 C CA . PHE A 1 92 ? -20.173 -15.685 13.646 1.00 97.12 92 PHE A CA 1
ATOM 757 C C . PHE A 1 92 ? -19.608 -16.894 14.403 1.00 97.12 92 PHE A C 1
ATOM 759 O O . PHE A 1 92 ? -18.597 -17.457 13.991 1.00 97.12 92 PHE A O 1
ATOM 766 N N . GLY A 1 93 ? -20.255 -17.313 15.498 1.00 96.75 93 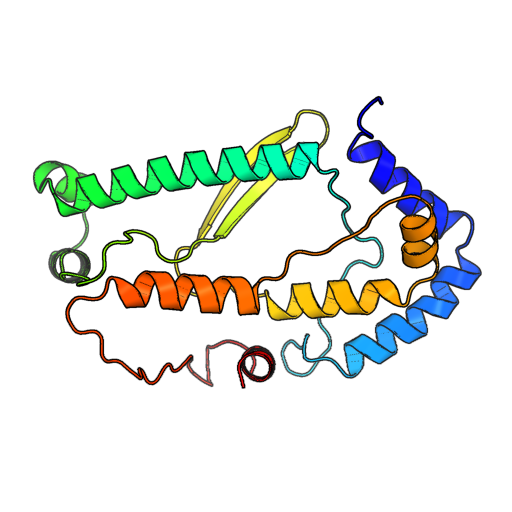GLY A N 1
ATOM 767 C CA . GLY A 1 93 ? -19.867 -18.511 16.246 1.00 96.75 93 GLY A CA 1
ATOM 768 C C . GLY A 1 93 ? -18.496 -18.434 16.928 1.00 96.75 93 GLY A C 1
ATOM 769 O O . GLY A 1 93 ? -17.894 -19.477 17.187 1.00 96.75 93 GLY A O 1
ATOM 770 N N . PHE A 1 94 ? -17.989 -17.230 17.211 1.00 97.50 94 PHE A N 1
ATOM 771 C CA . PHE A 1 94 ? -16.754 -17.054 17.975 1.00 97.50 94 PHE A CA 1
ATOM 772 C C . PHE A 1 94 ? -16.909 -17.541 19.418 1.00 97.50 94 PHE A C 1
ATOM 774 O O . PHE A 1 94 ? -18.001 -17.532 19.989 1.00 97.50 94 PHE A O 1
ATOM 781 N N . ASP A 1 95 ? -15.804 -17.967 20.033 1.00 97.94 95 ASP A N 1
ATOM 782 C CA . ASP A 1 95 ? -15.822 -18.287 21.453 1.00 97.94 95 ASP A CA 1
ATOM 783 C C . ASP A 1 95 ? -15.999 -17.017 22.299 1.00 97.94 95 ASP A C 1
ATOM 785 O O . ASP A 1 95 ? -15.640 -15.906 21.899 1.00 97.94 95 ASP A O 1
ATOM 789 N N . LYS A 1 96 ? -16.532 -17.195 23.510 1.00 96.75 96 LYS A N 1
ATOM 790 C CA . LYS A 1 96 ? -16.877 -16.087 24.405 1.00 96.75 96 LYS A CA 1
ATOM 791 C C . LYS A 1 96 ? -15.702 -15.144 24.681 1.00 96.75 96 LYS A C 1
ATOM 793 O O . LYS A 1 96 ? -15.911 -13.940 24.773 1.00 96.75 96 LYS A O 1
ATOM 798 N N . ARG A 1 97 ? -14.481 -15.671 24.827 1.00 97.81 97 ARG A N 1
ATOM 799 C CA . ARG A 1 97 ? -13.315 -14.838 25.141 1.00 97.81 97 ARG A CA 1
ATOM 800 C C . ARG A 1 97 ? -12.972 -13.943 23.954 1.00 97.81 97 ARG A C 1
ATOM 802 O O . ARG A 1 97 ? -12.685 -12.770 24.163 1.00 97.81 97 ARG A O 1
ATOM 809 N N . LEU A 1 98 ? -12.989 -14.478 22.734 1.00 97.44 98 LEU A N 1
ATOM 810 C CA . LEU A 1 98 ? -12.758 -13.681 21.530 1.00 97.44 98 LEU A CA 1
ATOM 811 C C . LEU A 1 98 ? -13.854 -12.625 21.338 1.00 97.44 98 LEU A C 1
ATOM 813 O O . LEU A 1 98 ? -13.538 -11.470 21.067 1.00 97.44 98 LEU A O 1
ATOM 817 N N . GLU A 1 99 ? -15.121 -12.988 21.544 1.00 97.62 99 GLU A N 1
ATOM 818 C CA . GLU A 1 99 ? -16.231 -12.033 21.475 1.00 97.62 99 GLU A CA 1
ATOM 819 C C . GLU A 1 99 ? -16.033 -10.860 22.447 1.00 97.62 99 GLU A C 1
ATOM 821 O O . GLU A 1 99 ? -16.120 -9.701 22.044 1.00 97.62 99 GLU A O 1
ATOM 826 N N . GLU A 1 100 ? -15.714 -11.155 23.710 1.00 97.25 100 GLU A N 1
ATOM 827 C CA . GLU A 1 100 ? -15.450 -10.140 24.735 1.00 97.25 100 GLU A CA 1
ATOM 828 C C . GLU A 1 100 ? -14.283 -9.219 24.355 1.00 97.25 100 GLU A C 1
ATOM 830 O O . GLU A 1 100 ? -14.362 -8.021 24.617 1.00 97.25 100 GLU A O 1
ATOM 835 N N . LEU A 1 101 ? -13.231 -9.746 23.713 1.00 97.12 101 LEU A N 1
ATOM 836 C CA . LEU A 1 101 ? -12.103 -8.948 23.221 1.00 97.12 101 LEU A CA 1
ATOM 837 C C . LEU A 1 101 ? -12.507 -8.013 22.075 1.00 97.12 101 LEU A C 1
ATOM 839 O O . LEU A 1 101 ? -12.099 -6.855 22.074 1.00 97.12 101 LEU A O 1
ATOM 843 N N . ILE A 1 102 ? -13.316 -8.489 21.123 1.00 95.69 102 ILE A N 1
ATOM 844 C CA . ILE A 1 102 ? -13.788 -7.672 19.991 1.00 95.69 102 ILE A CA 1
ATOM 845 C C . ILE A 1 102 ? -14.693 -6.529 20.478 1.00 95.69 102 ILE A C 1
ATOM 847 O O . ILE A 1 102 ? -14.674 -5.441 19.909 1.00 95.69 102 ILE A O 1
ATOM 851 N N . LEU A 1 103 ? -15.479 -6.758 21.536 1.00 96.81 103 LEU A N 1
ATOM 852 C CA . LEU A 1 103 ? -16.397 -5.766 22.108 1.00 96.81 103 LEU A CA 1
ATOM 853 C C . LEU A 1 103 ? -15.718 -4.727 23.015 1.00 96.81 103 LEU A C 1
ATOM 855 O O . LEU A 1 103 ? -16.405 -3.844 23.536 1.00 96.81 103 LEU A O 1
ATOM 859 N N . ILE A 1 104 ? -14.401 -4.809 23.233 1.00 96.06 104 ILE A N 1
ATOM 860 C CA . ILE A 1 104 ? -13.675 -3.778 23.979 1.00 96.06 104 ILE A CA 1
ATOM 861 C C . ILE A 1 104 ? -13.829 -2.441 23.251 1.00 96.06 104 ILE A C 1
ATOM 863 O O . ILE A 1 104 ? -13.564 -2.331 22.055 1.00 96.06 104 ILE A O 1
ATOM 867 N N . ASP A 1 105 ? -14.233 -1.408 23.994 1.00 94.69 105 ASP A N 1
ATOM 868 C CA . ASP A 1 105 ? -14.329 -0.058 23.451 1.00 94.69 105 ASP A CA 1
ATOM 869 C C . ASP A 1 105 ? -12.948 0.410 22.975 1.00 94.69 105 ASP A C 1
ATOM 871 O O . ASP A 1 105 ? -11.999 0.531 23.755 1.00 94.69 105 ASP A O 1
ATOM 875 N N . ARG A 1 106 ? -12.855 0.668 21.670 1.00 93.38 106 ARG A N 1
ATOM 876 C CA . ARG A 1 106 ? -11.651 1.154 20.994 1.00 93.38 106 ARG A CA 1
ATOM 877 C C . ARG A 1 106 ? -11.289 2.589 21.381 1.00 93.38 106 ARG A C 1
ATOM 879 O O . ARG A 1 106 ? -10.133 2.978 21.252 1.00 93.38 106 ARG A O 1
ATOM 886 N N . LEU A 1 107 ? -12.253 3.370 21.880 1.00 96.12 107 LEU A N 1
ATOM 887 C CA . LEU A 1 107 ? -12.111 4.773 22.287 1.00 96.12 107 LEU A CA 1
ATOM 888 C C . LEU A 1 107 ? -11.690 5.746 21.165 1.00 96.12 107 LEU A C 1
ATOM 890 O O . LEU A 1 107 ? -11.369 6.889 21.478 1.00 96.12 107 LEU A O 1
ATOM 894 N N . TYR A 1 108 ? -11.692 5.329 19.897 1.00 95.44 108 TYR A N 1
ATOM 895 C CA . TYR A 1 108 ? -11.531 6.168 18.699 1.00 95.44 108 TYR A CA 1
ATOM 896 C C . TYR A 1 108 ? -12.675 5.895 17.707 1.00 95.44 108 TYR A C 1
ATOM 898 O O . TYR A 1 108 ? -13.367 4.879 17.801 1.00 95.44 108 TYR A O 1
ATOM 906 N N . GLU A 1 109 ? -12.928 6.808 16.772 1.00 94.56 109 GLU A N 1
ATOM 907 C CA . GLU A 1 109 ? -14.149 6.763 15.953 1.00 94.56 109 GLU A CA 1
ATOM 908 C C . GLU A 1 109 ? -14.101 5.706 14.843 1.00 94.56 109 GLU A C 1
ATOM 910 O O . GLU A 1 109 ? -15.070 4.960 14.664 1.00 94.56 109 GLU A O 1
ATOM 915 N N . THR A 1 110 ? -12.975 5.596 14.141 1.00 93.50 110 THR A N 1
ATOM 916 C CA . THR A 1 110 ? -12.801 4.724 12.971 1.00 93.50 110 THR A CA 1
ATOM 917 C C . THR A 1 110 ? -12.924 3.238 13.327 1.00 93.50 110 THR A C 1
ATOM 919 O O . THR A 1 110 ? -12.363 2.777 14.314 1.00 93.50 110 THR A O 1
ATOM 922 N N . THR A 1 111 ? -13.682 2.469 12.540 1.00 93.06 111 THR A N 1
ATOM 923 C CA . THR A 1 111 ? -13.906 1.020 12.742 1.00 93.06 111 THR A CA 1
ATOM 924 C C . THR A 1 111 ? -12.803 0.162 12.135 1.00 93.06 111 THR A C 1
ATOM 926 O O . THR A 1 111 ? -12.403 -0.829 12.737 1.00 93.06 111 THR A O 1
ATOM 929 N N . LEU A 1 112 ? -12.323 0.558 10.957 1.00 92.94 112 LEU A N 1
ATOM 930 C CA . LEU A 1 112 ? -11.251 -0.076 10.204 1.00 92.94 112 LEU A CA 1
ATOM 931 C C . LEU A 1 112 ? -10.186 0.999 9.925 1.00 92.94 112 LEU A C 1
ATOM 933 O O . LEU A 1 112 ? -10.339 1.752 8.962 1.00 92.94 112 LEU A O 1
ATOM 937 N N . PRO A 1 113 ? -9.186 1.169 10.812 1.00 91.00 113 PRO A N 1
ATOM 938 C CA . PRO A 1 113 ? -8.215 2.261 10.710 1.00 91.00 113 PRO A CA 1
ATOM 939 C C . PRO A 1 113 ? -7.217 2.069 9.567 1.00 91.00 113 PRO A C 1
ATOM 941 O O . PRO A 1 113 ? -6.743 3.049 9.015 1.00 91.00 113 PRO A O 1
ATOM 944 N N . ILE A 1 114 ? -6.920 0.824 9.199 1.00 90.06 114 ILE A N 1
ATOM 945 C CA . ILE A 1 114 ? -6.100 0.471 8.043 1.00 90.06 114 ILE A CA 1
ATOM 946 C C . ILE A 1 114 ? -6.697 -0.765 7.386 1.00 90.06 114 ILE A C 1
ATOM 948 O O . ILE A 1 114 ? -7.246 -1.634 8.067 1.00 90.06 114 ILE A O 1
ATOM 952 N N . GLY A 1 115 ? -6.587 -0.853 6.066 1.00 90.69 115 GLY A N 1
ATOM 953 C CA . GLY A 1 115 ? -6.844 -2.098 5.370 1.00 90.69 115 GLY A CA 1
ATOM 954 C C . GLY A 1 115 ? -6.210 -2.144 3.988 1.00 90.69 115 GLY A C 1
ATOM 955 O O . GLY A 1 115 ? -6.080 -1.117 3.325 1.00 90.69 115 GLY A O 1
ATOM 956 N N . ARG A 1 116 ? -5.853 -3.352 3.551 1.00 92.25 116 ARG A N 1
ATOM 957 C CA . ARG A 1 116 ? -5.417 -3.664 2.188 1.00 92.25 116 ARG A CA 1
ATOM 958 C C . ARG A 1 116 ? -6.388 -4.668 1.582 1.00 92.25 116 ARG A C 1
ATOM 960 O O . ARG A 1 116 ? -6.733 -5.669 2.211 1.00 92.25 116 ARG A O 1
ATOM 967 N N . VAL A 1 117 ? -6.856 -4.377 0.374 1.00 93.06 117 VAL A N 1
ATOM 968 C CA . VAL A 1 117 ? -7.802 -5.226 -0.354 1.00 93.06 117 VAL A CA 1
ATOM 969 C C . VAL A 1 117 ? -7.099 -5.784 -1.574 1.00 93.06 117 VAL A C 1
ATOM 971 O O . VAL A 1 117 ? -6.824 -5.051 -2.523 1.00 93.06 117 VAL A O 1
ATOM 974 N N . ASP A 1 118 ? -6.838 -7.084 -1.550 1.00 94.38 118 ASP A N 1
ATOM 975 C CA . ASP A 1 118 ? -6.098 -7.740 -2.618 1.00 94.38 118 ASP A CA 1
ATOM 976 C C . ASP A 1 118 ? -7.086 -8.297 -3.646 1.00 94.38 118 ASP A C 1
ATOM 978 O O . ASP A 1 118 ? -8.072 -8.958 -3.297 1.00 94.38 118 ASP A O 1
ATOM 982 N N . ILE A 1 119 ? -6.840 -8.013 -4.927 1.00 95.56 119 ILE A N 1
ATOM 983 C CA . ILE A 1 119 ? -7.727 -8.389 -6.032 1.00 95.56 119 ILE A CA 1
ATOM 984 C C . ILE A 1 119 ? -6.964 -9.033 -7.189 1.00 95.56 119 ILE A C 1
ATOM 986 O O . ILE A 1 119 ? -5.810 -8.709 -7.458 1.00 95.56 119 ILE A O 1
ATOM 990 N N . PHE A 1 120 ? -7.660 -9.882 -7.943 1.00 96.19 120 PHE A N 1
ATOM 991 C CA . PHE A 1 120 ? -7.305 -10.181 -9.329 1.00 96.19 120 PHE A C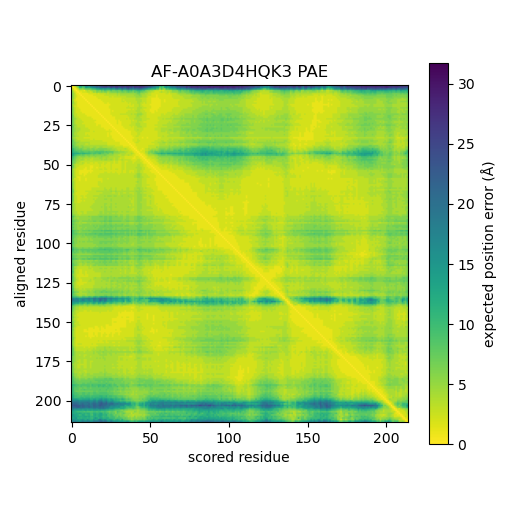A 1
ATOM 992 C C . PHE A 1 120 ? -8.165 -9.324 -10.254 1.00 96.19 120 PHE A C 1
ATOM 994 O O . PHE A 1 120 ? -9.388 -9.480 -10.263 1.00 96.19 120 PHE A O 1
ATOM 1001 N N . LEU A 1 121 ? -7.526 -8.440 -11.021 1.00 94.62 121 LEU A N 1
ATOM 1002 C CA . LEU A 1 121 ? -8.167 -7.531 -11.971 1.00 94.62 121 LEU A CA 1
ATOM 1003 C C . LEU A 1 121 ? -8.107 -8.105 -13.394 1.00 94.62 121 LEU A C 1
ATOM 1005 O O . LEU A 1 121 ? -7.036 -8.473 -13.874 1.00 94.62 121 LEU A O 1
ATOM 1009 N N . ASN A 1 122 ? -9.247 -8.151 -14.080 1.00 94.19 122 ASN A N 1
ATOM 1010 C CA . ASN A 1 122 ? -9.310 -8.349 -15.521 1.00 94.19 122 ASN A CA 1
ATOM 1011 C C . ASN A 1 122 ? -9.063 -7.008 -16.214 1.00 94.19 122 ASN A C 1
ATOM 1013 O O . ASN A 1 122 ? -9.831 -6.061 -16.083 1.00 94.19 122 ASN A O 1
ATOM 1017 N N . GLU A 1 123 ? -7.982 -6.931 -16.971 1.00 90.56 123 GLU A N 1
ATOM 1018 C CA . GLU A 1 123 ? -7.526 -5.693 -17.589 1.00 90.56 123 GLU A CA 1
ATOM 1019 C C . GLU A 1 123 ? -8.344 -5.250 -18.805 1.00 90.56 123 GLU A C 1
ATOM 1021 O O . GLU A 1 123 ? -8.256 -4.091 -19.212 1.00 90.56 123 GLU A O 1
ATOM 1026 N N . GLU A 1 124 ? -9.115 -6.163 -19.398 1.00 89.69 124 GLU A N 1
ATOM 1027 C CA . GLU A 1 124 ? -9.910 -5.883 -20.595 1.00 89.69 124 GLU A CA 1
ATOM 1028 C C . GLU A 1 124 ? -11.234 -5.188 -20.261 1.00 89.69 124 GLU A C 1
ATOM 1030 O O . GLU A 1 124 ? -11.681 -4.321 -21.011 1.00 89.69 124 GLU A O 1
ATOM 1035 N N . ASP A 1 125 ? -11.858 -5.562 -19.140 1.00 93.19 125 ASP A N 1
ATOM 1036 C CA . ASP A 1 125 ? -13.192 -5.092 -18.740 1.00 93.19 125 ASP A CA 1
ATOM 1037 C C . ASP A 1 125 ? -13.263 -4.517 -17.315 1.00 93.19 125 ASP A C 1
ATOM 1039 O O . ASP A 1 125 ? -14.341 -4.119 -16.872 1.00 93.19 125 ASP A O 1
ATOM 1043 N N . LEU A 1 126 ? -12.127 -4.459 -16.609 1.00 93.94 126 LEU A N 1
ATOM 1044 C CA . LEU A 1 126 ? -11.976 -4.008 -15.220 1.00 93.94 126 LEU A CA 1
ATOM 1045 C C . LEU A 1 126 ? -12.764 -4.822 -14.183 1.00 93.94 126 LEU A C 1
ATOM 1047 O O . LEU A 1 126 ? -12.798 -4.456 -13.009 1.00 93.94 126 LEU A O 1
ATOM 1051 N N . SER A 1 127 ? -13.365 -5.952 -14.570 1.00 96.19 127 SER A N 1
ATOM 1052 C CA . SER A 1 127 ? -13.979 -6.865 -13.608 1.00 96.19 127 SER A CA 1
ATOM 1053 C C . SER A 1 127 ? -12.915 -7.462 -12.691 1.00 96.19 12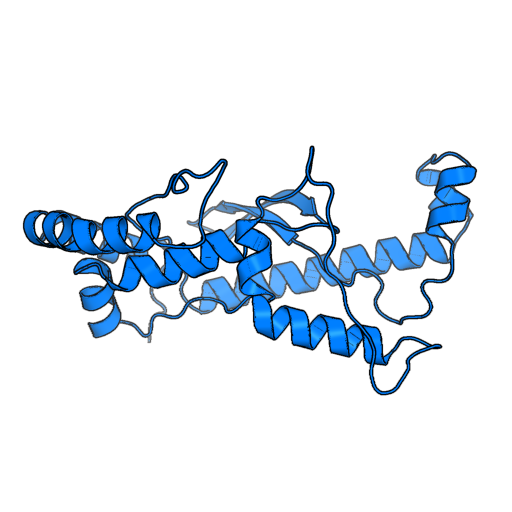7 SER A C 1
ATOM 1055 O O . SER A 1 127 ? -11.777 -7.692 -13.096 1.00 96.19 127 SER A O 1
ATOM 1057 N N . TYR A 1 128 ? -13.259 -7.726 -11.433 1.00 96.44 128 TYR A N 1
ATOM 1058 C CA . TYR A 1 128 ? -12.284 -8.222 -10.469 1.00 96.44 128 TYR A CA 1
ATOM 1059 C C . TYR A 1 128 ? -12.887 -9.219 -9.482 1.00 96.44 128 TYR A C 1
ATOM 1061 O O . TYR A 1 128 ? -14.106 -9.328 -9.317 1.00 96.44 128 TYR A O 1
ATOM 1069 N N . LYS A 1 129 ? -12.007 -9.976 -8.824 1.00 96.25 129 LYS A N 1
ATOM 1070 C CA . LYS A 1 129 ? -12.345 -10.862 -7.705 1.00 96.25 129 LYS A CA 1
ATOM 1071 C C . LYS A 1 129 ? -11.459 -10.548 -6.513 1.00 96.25 129 LYS A C 1
ATOM 1073 O O . LYS A 1 129 ? -10.261 -10.349 -6.690 1.00 96.25 129 LYS A O 1
ATOM 1078 N N . PHE A 1 130 ? -12.044 -10.560 -5.319 1.00 95.00 130 PHE A N 1
ATOM 1079 C CA . PHE A 1 130 ? -11.285 -10.458 -4.076 1.00 95.00 130 PHE A CA 1
ATOM 1080 C C . PHE A 1 130 ? -10.469 -11.723 -3.832 1.00 95.00 130 PHE A C 1
ATOM 1082 O O . PHE A 1 130 ? -10.975 -12.837 -3.995 1.00 95.00 130 PHE A O 1
ATOM 1089 N N . CYS A 1 131 ? -9.229 -11.518 -3.412 1.00 94.31 131 CYS A N 1
ATOM 1090 C CA . CYS A 1 131 ? -8.345 -12.545 -2.888 1.00 94.31 131 CYS A CA 1
ATOM 1091 C C . CYS A 1 131 ? -8.479 -12.591 -1.366 1.00 94.31 131 CYS A C 1
ATOM 1093 O O . CYS A 1 131 ? -8.869 -13.615 -0.808 1.00 94.31 131 CYS A O 1
ATOM 1095 N N . GLU A 1 132 ? -8.211 -11.456 -0.719 1.00 92.44 132 GLU A N 1
ATOM 1096 C CA . GLU A 1 132 ? -8.223 -11.305 0.732 1.00 92.44 132 GLU A CA 1
ATOM 1097 C C . GLU A 1 132 ? -8.471 -9.852 1.160 1.00 92.44 132 GLU A C 1
ATOM 1099 O O . GLU A 1 132 ? -8.308 -8.907 0.384 1.00 92.44 132 GLU A O 1
ATOM 1104 N N . PHE A 1 133 ? -8.884 -9.700 2.419 1.00 91.94 133 PHE A N 1
ATOM 1105 C CA . PHE A 1 133 ? -9.006 -8.421 3.109 1.00 91.94 133 PHE A CA 1
ATOM 1106 C C . PHE A 1 133 ? -8.060 -8.452 4.305 1.00 91.94 133 PHE A C 1
ATOM 1108 O O . PHE A 1 133 ? -8.277 -9.226 5.237 1.00 91.94 133 PHE A O 1
ATOM 1115 N N . ASN A 1 134 ? -7.037 -7.607 4.284 1.00 90.94 134 ASN A N 1
ATOM 1116 C CA . ASN A 1 134 ? -6.081 -7.466 5.374 1.00 90.94 134 ASN A CA 1
ATOM 1117 C C . ASN A 1 134 ? -6.452 -6.228 6.187 1.00 90.94 134 ASN A C 1
ATOM 1119 O O . ASN A 1 134 ? -6.608 -5.153 5.615 1.00 90.94 134 ASN A O 1
ATOM 1123 N N . ALA A 1 135 ? -6.620 -6.377 7.499 1.00 84.44 135 ALA A N 1
ATOM 1124 C CA . ALA A 1 135 ? -7.016 -5.291 8.407 1.00 84.44 135 ALA A CA 1
ATOM 1125 C C . ALA A 1 135 ? -5.926 -4.951 9.441 1.00 84.44 135 ALA A C 1
ATOM 1127 O O . ALA A 1 135 ? -6.093 -4.047 10.258 1.00 84.44 135 ALA A O 1
ATOM 1128 N N . ASP A 1 136 ? -4.811 -5.677 9.407 1.00 75.50 136 ASP A N 1
ATOM 1129 C CA . ASP A 1 136 ? -3.655 -5.536 10.276 1.00 75.50 136 ASP A CA 1
ATOM 1130 C C . ASP A 1 136 ? -2.361 -5.803 9.492 1.00 75.50 136 ASP A C 1
ATOM 1132 O O . ASP A 1 136 ? -2.348 -6.563 8.527 1.00 75.50 136 ASP A O 1
ATOM 1136 N N . GLY A 1 137 ? -1.272 -5.128 9.875 1.00 68.00 137 GLY A N 1
ATOM 1137 C CA . GLY A 1 137 ? 0.086 -5.475 9.433 1.00 68.00 137 GLY A CA 1
ATOM 1138 C C . GLY A 1 137 ? 0.318 -5.534 7.918 1.00 68.00 137 GLY A C 1
ATOM 1139 O O . GLY A 1 137 ? 1.054 -6.402 7.458 1.00 68.00 137 GLY A O 1
ATOM 1140 N N . SER A 1 138 ? -0.304 -4.648 7.129 1.00 70.88 138 SER A N 1
ATOM 1141 C CA . SER A 1 138 ? -0.091 -4.617 5.675 1.00 70.88 138 SER A CA 1
ATOM 1142 C C . SER A 1 138 ? 1.369 -4.279 5.346 1.00 70.88 138 SER A C 1
ATOM 1144 O O . SER A 1 138 ? 1.812 -3.156 5.566 1.00 70.88 138 SER A O 1
ATOM 1146 N N . SER A 1 139 ? 2.107 -5.273 4.851 1.00 74.50 139 SER A N 1
ATOM 1147 C CA . SER A 1 139 ? 3.535 -5.189 4.525 1.00 74.50 139 SER A CA 1
ATOM 1148 C C . SER A 1 139 ? 3.796 -4.616 3.127 1.00 74.50 139 SER A C 1
ATOM 1150 O O . SER A 1 139 ? 2.861 -4.418 2.345 1.00 74.50 139 SER A O 1
ATOM 1152 N N . SER A 1 140 ? 5.083 -4.454 2.794 1.00 83.31 140 SER A N 1
ATOM 1153 C CA . SER A 1 140 ? 5.598 -4.170 1.444 1.00 83.31 140 SER A CA 1
ATOM 1154 C C . SER A 1 140 ? 5.403 -2.737 0.944 1.00 83.31 140 SER A C 1
ATOM 1156 O O . SER A 1 140 ? 5.604 -2.467 -0.237 1.00 83.31 140 SER A O 1
ATOM 1158 N N . MET A 1 141 ? 5.073 -1.798 1.836 1.00 88.31 141 MET A N 1
ATOM 1159 C CA . MET A 1 141 ? 5.090 -0.367 1.507 1.00 88.31 141 MET A CA 1
ATOM 1160 C C . MET A 1 141 ? 6.513 0.097 1.168 1.00 88.31 141 MET A C 1
ATOM 1162 O O . MET A 1 141 ? 6.700 0.869 0.229 1.00 88.31 141 MET A O 1
ATOM 1166 N N . ASN A 1 142 ? 7.521 -0.394 1.902 1.00 89.62 142 ASN A N 1
ATOM 1167 C CA . ASN A 1 142 ? 8.916 -0.025 1.666 1.00 89.62 142 ASN A CA 1
ATOM 1168 C C . ASN A 1 142 ? 9.432 -0.618 0.354 1.00 89.62 142 ASN A C 1
ATOM 1170 O O . ASN A 1 142 ? 10.026 0.090 -0.454 1.00 89.62 142 ASN A O 1
ATOM 1174 N N . ASP A 1 143 ? 9.132 -1.894 0.116 1.00 90.69 143 ASP A N 1
ATOM 1175 C CA . ASP A 1 143 ? 9.424 -2.562 -1.149 1.00 90.69 143 ASP A CA 1
ATOM 1176 C C . ASP A 1 143 ? 8.838 -1.789 -2.344 1.00 90.69 143 ASP A C 1
ATOM 1178 O O . ASP A 1 143 ? 9.556 -1.500 -3.302 1.00 90.69 143 ASP A O 1
ATOM 1182 N N . ASP A 1 144 ? 7.559 -1.395 -2.279 1.00 92.31 144 ASP A N 1
ATOM 1183 C CA . ASP A 1 144 ? 6.909 -0.598 -3.328 1.00 92.31 144 ASP A CA 1
ATOM 1184 C C . ASP A 1 144 ? 7.611 0.753 -3.539 1.00 92.31 144 ASP A C 1
ATOM 1186 O O . ASP A 1 144 ? 7.932 1.119 -4.675 1.00 92.31 144 ASP A O 1
ATOM 1190 N N . ARG A 1 145 ? 7.932 1.465 -2.453 1.00 93.62 145 ARG A N 1
ATOM 1191 C CA . ARG A 1 145 ? 8.651 2.746 -2.498 1.00 93.62 145 ARG A CA 1
ATOM 1192 C C . ARG A 1 145 ? 10.002 2.615 -3.200 1.00 93.62 145 ARG A C 1
ATOM 1194 O O . ARG A 1 145 ? 10.284 3.361 -4.139 1.00 93.62 145 ARG A O 1
ATOM 1201 N N . GLU A 1 146 ? 10.841 1.681 -2.763 1.00 95.06 146 GLU A N 1
ATOM 1202 C CA . GLU A 1 146 ? 12.186 1.503 -3.317 1.00 95.06 146 GLU A CA 1
ATOM 1203 C C . GLU A 1 146 ? 12.150 1.024 -4.771 1.00 95.06 146 GLU A C 1
ATOM 1205 O O . GLU A 1 146 ? 12.945 1.490 -5.592 1.00 95.06 146 GLU A O 1
ATOM 1210 N N . LEU A 1 147 ? 11.197 0.160 -5.140 1.00 95.12 147 LEU A N 1
ATOM 1211 C CA . LEU A 1 147 ? 11.004 -0.247 -6.533 1.00 95.12 147 LEU A CA 1
ATOM 1212 C C . LEU A 1 147 ? 10.599 0.940 -7.417 1.00 95.12 147 LEU A C 1
ATOM 1214 O O . LEU A 1 147 ? 11.198 1.122 -8.484 1.00 95.12 147 LEU A O 1
ATOM 1218 N N . ASN A 1 148 ? 9.670 1.784 -6.955 1.00 95.50 148 ASN A N 1
ATOM 1219 C CA . ASN A 1 148 ? 9.239 2.996 -7.658 1.00 95.50 148 ASN A CA 1
ATOM 1220 C C . ASN A 1 148 ? 10.339 4.063 -7.773 1.00 95.50 148 ASN A C 1
ATOM 1222 O O . ASN A 1 148 ? 10.353 4.813 -8.750 1.00 95.50 148 ASN A O 1
ATOM 1226 N N . ILE A 1 149 ? 11.284 4.139 -6.831 1.00 95.81 149 ILE A N 1
ATOM 1227 C CA . ILE A 1 149 ? 12.477 4.990 -6.976 1.00 95.81 149 ILE A CA 1
ATOM 1228 C C . ILE A 1 149 ? 13.449 4.361 -7.979 1.00 95.81 149 ILE A C 1
ATOM 1230 O O . ILE A 1 149 ? 13.927 5.028 -8.899 1.00 95.81 149 ILE A O 1
ATOM 1234 N N . SER A 1 150 ? 13.715 3.060 -7.840 1.00 96.69 150 SER A N 1
ATOM 1235 C CA . SER A 1 150 ? 14.722 2.355 -8.635 1.00 96.69 150 SER A CA 1
ATOM 1236 C C . SER A 1 150 ? 14.419 2.377 -10.139 1.00 96.69 150 SER A C 1
ATOM 1238 O O . SER A 1 150 ? 15.322 2.547 -10.963 1.00 96.69 150 SER A O 1
ATOM 1240 N N . ILE A 1 151 ? 13.143 2.249 -10.520 1.00 96.50 151 ILE A N 1
ATOM 1241 C CA . ILE A 1 151 ? 12.740 2.173 -11.926 1.00 96.50 151 ILE A CA 1
ATOM 1242 C C . ILE A 1 151 ? 13.029 3.481 -12.678 1.00 96.50 151 ILE A C 1
ATOM 1244 O O . ILE A 1 151 ? 13.275 3.456 -13.885 1.00 96.50 151 ILE A O 1
ATOM 1248 N N . GLN A 1 152 ? 13.120 4.613 -11.967 1.00 96.56 152 GLN A N 1
ATOM 1249 C CA . GLN A 1 152 ? 13.424 5.932 -12.538 1.00 96.56 152 GLN A CA 1
ATOM 1250 C C . GLN A 1 152 ? 14.854 6.037 -13.090 1.00 96.56 152 GLN A C 1
ATOM 1252 O O . GLN A 1 152 ? 15.171 6.929 -13.888 1.00 96.56 152 GLN A O 1
ATOM 1257 N N . TYR A 1 153 ? 15.739 5.111 -12.706 1.00 96.62 153 TYR A N 1
ATOM 1258 C CA . TYR A 1 153 ? 17.089 5.032 -13.258 1.00 96.62 153 TYR A CA 1
ATOM 1259 C C . TYR A 1 153 ? 17.143 4.411 -14.660 1.00 96.62 153 TYR A C 1
ATOM 1261 O O . TYR A 1 153 ? 18.159 4.569 -15.344 1.00 96.62 153 TYR A O 1
ATOM 1269 N N . THR A 1 154 ? 16.071 3.748 -15.105 1.00 97.38 154 THR A N 1
ATOM 1270 C CA . THR A 1 154 ? 16.009 3.079 -16.410 1.00 97.38 154 THR A CA 1
ATOM 1271 C C . THR A 1 154 ? 15.735 4.053 -17.555 1.00 97.38 154 THR A C 1
ATOM 1273 O O . THR A 1 154 ? 15.065 5.074 -17.390 1.00 97.38 154 THR A O 1
ATOM 1276 N N . ASP A 1 155 ? 16.258 3.737 -18.741 1.00 98.06 155 ASP A N 1
ATOM 1277 C CA . ASP A 1 155 ? 16.013 4.540 -19.945 1.00 98.06 155 ASP A CA 1
ATOM 1278 C C . ASP A 1 155 ? 14.530 4.519 -20.354 1.00 98.06 155 ASP A C 1
ATOM 1280 O O . ASP A 1 155 ? 13.945 5.575 -20.593 1.00 98.06 155 ASP A O 1
ATOM 1284 N N . ALA A 1 156 ? 13.891 3.343 -20.325 1.00 97.75 156 ALA A N 1
ATOM 1285 C CA . ALA A 1 156 ? 12.479 3.179 -20.661 1.00 97.75 156 ALA A CA 1
ATOM 1286 C C . ALA A 1 156 ? 11.567 4.044 -19.787 1.00 97.75 156 ALA A C 1
ATOM 1288 O O . ALA A 1 156 ? 10.689 4.723 -20.318 1.00 97.75 156 ALA A O 1
ATOM 1289 N N . TYR A 1 157 ? 11.794 4.096 -18.469 1.00 97.38 157 TYR A N 1
ATOM 1290 C CA . TYR A 1 157 ? 10.996 4.957 -17.596 1.00 97.38 157 TYR A CA 1
ATOM 1291 C C . TYR A 1 157 ? 11.137 6.436 -17.974 1.00 97.38 157 TYR A C 1
ATOM 1293 O O . TYR A 1 157 ? 10.130 7.118 -18.156 1.00 97.38 157 TYR A O 1
ATOM 1301 N N . ARG A 1 158 ? 12.364 6.924 -18.200 1.00 97.19 158 ARG A N 1
ATOM 1302 C CA . ARG A 1 158 ? 12.599 8.317 -18.628 1.00 97.19 158 ARG A CA 1
ATOM 1303 C C . ARG A 1 158 ? 11.921 8.627 -19.963 1.00 97.19 158 ARG A C 1
ATOM 1305 O O . ARG A 1 158 ? 11.308 9.680 -20.112 1.00 97.19 158 ARG A O 1
ATOM 1312 N N . LYS A 1 159 ? 11.966 7.695 -20.919 1.00 97.56 159 LYS A N 1
ATOM 1313 C CA . LYS A 1 159 ? 11.288 7.822 -22.220 1.00 97.56 159 LYS A CA 1
ATOM 1314 C C . LYS A 1 159 ? 9.770 7.808 -22.113 1.00 97.56 159 LYS A C 1
ATOM 1316 O O . LYS A 1 159 ? 9.081 8.391 -22.953 1.00 97.56 159 LYS A O 1
ATOM 1321 N N . MET A 1 160 ? 9.228 7.133 -21.111 1.00 97.25 160 MET A N 1
ATOM 1322 C CA . MET A 1 160 ? 7.800 7.177 -20.817 1.00 97.25 160 MET A CA 1
ATOM 1323 C C . MET A 1 160 ? 7.419 8.489 -20.119 1.00 97.25 160 MET A C 1
ATOM 1325 O O . MET A 1 160 ? 6.407 9.073 -20.494 1.00 97.25 160 MET A O 1
ATOM 1329 N N . GLN A 1 161 ? 8.262 9.025 -19.229 1.00 96.50 161 GLN A N 1
ATOM 1330 C CA . GLN A 1 161 ? 8.062 10.342 -18.602 1.00 96.50 161 GLN A CA 1
ATOM 1331 C C . GLN A 1 161 ? 8.105 11.520 -19.590 1.00 96.50 161 GLN A C 1
ATOM 1333 O O . GLN A 1 161 ? 7.468 12.542 -19.367 1.00 96.50 161 GLN A O 1
ATOM 1338 N N . GLU A 1 162 ? 8.822 11.397 -20.711 1.00 96.62 162 GLU A N 1
ATOM 1339 C CA . GLU A 1 162 ? 8.774 12.399 -21.792 1.00 96.62 162 GLU A CA 1
ATOM 1340 C C . GLU A 1 162 ? 7.375 12.503 -22.441 1.00 96.62 162 GLU A C 1
ATOM 1342 O O . GLU A 1 162 ? 7.059 13.512 -23.074 1.00 96.62 162 GLU A O 1
ATOM 1347 N N . ARG A 1 163 ? 6.544 11.457 -22.312 1.00 95.38 163 ARG A N 1
ATOM 1348 C CA . ARG A 1 163 ? 5.218 11.332 -22.944 1.00 95.38 163 ARG A CA 1
ATOM 1349 C C . ARG A 1 163 ? 4.058 11.447 -21.958 1.00 95.38 163 ARG A C 1
ATOM 1351 O O . ARG A 1 163 ? 2.988 11.911 -22.348 1.00 95.38 163 ARG A O 1
ATOM 1358 N N . TYR A 1 164 ? 4.262 11.000 -20.725 1.00 96.00 164 TYR A N 1
ATOM 1359 C CA . TYR A 1 164 ? 3.236 10.873 -19.697 1.00 96.00 164 TYR A CA 1
ATOM 1360 C C . TYR A 1 164 ? 3.722 11.475 -18.384 1.00 96.00 164 TYR A C 1
ATOM 1362 O O . TYR A 1 164 ? 4.900 11.376 -18.050 1.00 96.00 164 TYR A O 1
ATOM 1370 N N . ASP A 1 165 ? 2.797 12.049 -17.621 1.00 95.38 165 ASP A N 1
ATOM 1371 C CA . ASP A 1 165 ? 3.058 12.417 -16.234 1.00 95.38 165 ASP A CA 1
ATOM 1372 C C . ASP A 1 165 ? 2.976 11.145 -15.3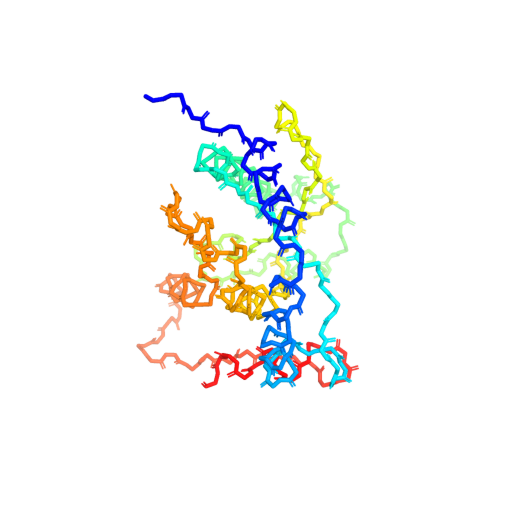82 1.00 95.38 165 ASP A C 1
ATOM 1374 O O . ASP A 1 165 ? 1.894 10.599 -15.176 1.00 95.38 165 ASP A O 1
ATOM 1378 N N . LEU A 1 166 ? 4.132 10.594 -15.008 1.00 95.50 166 LEU A N 1
ATOM 1379 C CA . LEU A 1 166 ? 4.214 9.362 -14.225 1.00 95.50 166 LEU A CA 1
ATOM 1380 C C . LEU A 1 166 ? 4.471 9.697 -12.759 1.00 95.50 166 LEU A C 1
ATOM 1382 O O . LEU A 1 166 ? 5.468 10.347 -12.435 1.00 95.50 166 LEU A O 1
ATOM 1386 N N . SER A 1 167 ? 3.624 9.165 -11.883 1.00 94.00 167 SER A N 1
ATOM 1387 C CA . SER A 1 167 ? 3.752 9.267 -10.430 1.00 94.00 167 SER A CA 1
ATOM 1388 C C . SER A 1 167 ? 3.517 7.916 -9.760 1.00 94.00 167 SER A C 1
ATOM 1390 O O . SER A 1 167 ? 2.738 7.101 -10.252 1.00 94.00 167 SER A O 1
ATOM 1392 N N . SER A 1 168 ? 4.158 7.705 -8.613 1.00 94.12 168 SER A N 1
ATOM 1393 C CA . SER A 1 168 ? 3.863 6.609 -7.687 1.00 94.12 168 SER A CA 1
ATOM 1394 C C . SER A 1 168 ? 2.952 7.090 -6.552 1.00 94.12 168 SER A C 1
ATOM 1396 O O . SER A 1 168 ? 2.757 8.293 -6.371 1.00 94.12 168 SER A O 1
ATOM 1398 N N . PHE A 1 169 ? 2.422 6.158 -5.761 1.00 92.56 169 PHE A N 1
ATOM 1399 C CA . PHE A 1 169 ? 1.688 6.484 -4.538 1.00 92.56 169 PHE A CA 1
ATOM 1400 C C . PHE A 1 169 ? 2.662 6.629 -3.363 1.00 92.56 169 PHE A C 1
ATOM 1402 O O . PHE A 1 169 ? 3.581 5.830 -3.208 1.00 92.56 169 PHE A O 1
ATOM 1409 N N . GLU A 1 170 ? 2.477 7.661 -2.543 1.00 92.44 170 GLU A N 1
ATOM 1410 C CA . GLU A 1 170 ? 3.211 7.832 -1.286 1.00 92.44 170 GLU A CA 1
ATOM 1411 C C . GLU A 1 170 ? 2.395 7.152 -0.175 1.00 92.44 170 GLU A C 1
ATOM 1413 O O . GLU A 1 170 ? 1.244 7.526 0.055 1.00 92.44 170 GLU A O 1
ATOM 1418 N N . LEU A 1 171 ? 2.952 6.109 0.449 1.00 90.25 171 LEU A N 1
ATOM 1419 C CA . LEU A 1 171 ? 2.241 5.218 1.379 1.00 90.25 171 LEU A CA 1
ATOM 1420 C C . LEU A 1 171 ? 2.643 5.398 2.852 1.00 90.25 171 LEU A C 1
ATOM 1422 O O . LEU A 1 171 ? 1.995 4.824 3.723 1.00 90.25 171 LEU A O 1
ATOM 1426 N N . PHE A 1 172 ? 3.709 6.146 3.145 1.00 88.69 172 PHE A N 1
ATOM 1427 C CA . PHE A 1 172 ? 4.264 6.290 4.490 1.00 88.69 172 PHE A CA 1
ATOM 1428 C C . PHE A 1 172 ? 3.759 7.549 5.174 1.00 88.69 172 PHE A C 1
ATOM 1430 O O . PHE A 1 172 ? 3.099 7.456 6.207 1.00 88.69 172 PHE A O 1
ATOM 1437 N N . ASP A 1 173 ? 4.061 8.717 4.613 1.00 90.38 173 ASP A N 1
ATOM 1438 C CA . ASP A 1 173 ? 3.691 9.998 5.214 1.00 90.38 173 ASP A CA 1
ATOM 1439 C C . ASP A 1 173 ? 2.167 10.152 5.235 1.00 90.38 173 ASP A C 1
ATOM 1441 O O . ASP A 1 173 ? 1.601 10.543 6.257 1.00 90.38 173 ASP A O 1
ATOM 1445 N N . SER A 1 174 ? 1.493 9.753 4.153 1.00 92.25 174 SER A N 1
ATOM 1446 C CA . SER A 1 174 ? 0.031 9.721 4.060 1.00 92.25 174 SER A CA 1
ATOM 1447 C C . SER A 1 174 ? -0.598 8.808 5.118 1.00 92.25 174 SER A C 1
ATOM 1449 O O . SER A 1 174 ? -1.592 9.174 5.750 1.00 92.25 174 SER A O 1
ATOM 1451 N N . TRP A 1 175 ? 0.007 7.646 5.379 1.00 90.19 175 TRP A N 1
ATOM 1452 C CA . TRP A 1 175 ? -0.444 6.749 6.438 1.00 90.19 175 TRP A CA 1
ATOM 1453 C C . TRP A 1 175 ? -0.171 7.320 7.831 1.00 90.19 175 TRP A C 1
ATOM 1455 O O . TRP A 1 175 ? -1.034 7.235 8.702 1.00 90.19 175 TRP A O 1
ATOM 1465 N N . VAL A 1 176 ? 0.993 7.929 8.067 1.00 91.12 176 VAL A N 1
ATOM 1466 C CA . VAL A 1 176 ? 1.305 8.579 9.349 1.00 91.12 176 VAL A CA 1
ATOM 1467 C C . VAL A 1 176 ? 0.328 9.721 9.623 1.00 91.12 176 VAL A C 1
ATOM 1469 O O . VAL A 1 176 ? -0.165 9.844 10.747 1.00 91.12 176 VAL A O 1
ATOM 1472 N N . GLU A 1 177 ? 0.010 10.531 8.614 1.00 94.00 177 GLU A N 1
ATOM 1473 C CA . GLU A 1 177 ? -0.998 11.585 8.712 1.00 94.00 177 GLU A CA 1
ATOM 1474 C C . GLU A 1 177 ? -2.365 11.001 9.086 1.00 94.00 177 GLU A C 1
ATOM 1476 O O . GLU A 1 177 ? -2.971 11.437 10.070 1.00 94.00 177 GLU A O 1
ATOM 1481 N N . GLU A 1 178 ? -2.818 9.960 8.384 1.00 94.00 178 GLU A N 1
ATOM 1482 C CA . GLU A 1 178 ? -4.118 9.346 8.652 1.00 94.00 178 GLU A CA 1
ATOM 1483 C C . GLU A 1 178 ? -4.170 8.640 10.012 1.00 94.00 178 GLU A C 1
ATOM 1485 O O . GLU A 1 178 ? -5.132 8.788 10.766 1.00 94.00 178 GLU A O 1
ATOM 1490 N N . PHE A 1 179 ? -3.100 7.955 10.410 1.00 93.31 179 PHE A N 1
ATOM 1491 C CA . PHE A 1 179 ? -2.966 7.382 11.745 1.00 93.31 179 PHE A CA 1
ATOM 1492 C C . PHE A 1 179 ? -3.116 8.458 12.831 1.00 93.31 179 PHE A C 1
ATOM 1494 O O . PHE A 1 179 ? -3.818 8.261 13.831 1.00 93.31 179 PHE A O 1
ATOM 1501 N N . MET A 1 180 ? -2.494 9.623 12.633 1.00 95.50 180 MET A N 1
ATOM 1502 C CA . MET A 1 180 ? -2.614 10.752 13.554 1.00 95.50 180 MET A CA 1
ATOM 1503 C C . MET A 1 180 ? -4.011 11.386 13.525 1.00 95.50 180 MET A C 1
ATOM 1505 O O . MET A 1 180 ? -4.504 11.795 14.584 1.00 95.50 180 MET A O 1
ATOM 1509 N N . ASN A 1 181 ? -4.692 11.399 12.376 1.00 96.19 181 ASN A N 1
ATOM 1510 C CA . ASN A 1 181 ? -6.097 11.801 12.266 1.00 96.19 181 ASN A CA 1
ATOM 1511 C C . ASN A 1 181 ? -7.002 10.867 13.076 1.00 96.19 181 ASN A C 1
ATOM 1513 O O . ASN A 1 181 ? -7.796 11.345 13.893 1.00 96.19 181 ASN A O 1
ATOM 1517 N N . VAL A 1 182 ? -6.822 9.549 12.956 1.00 95.56 182 VAL A N 1
ATOM 1518 C CA . VAL A 1 182 ? -7.537 8.557 13.772 1.00 95.56 182 VAL A CA 1
ATOM 1519 C C . VAL A 1 182 ? -7.244 8.777 15.259 1.00 95.56 182 VAL A C 1
ATOM 1521 O O . VAL A 1 182 ? -8.179 8.887 16.060 1.00 95.56 182 VAL A O 1
ATOM 1524 N N . TYR A 1 183 ? -5.971 8.934 15.643 1.00 96.31 183 TYR A N 1
ATOM 1525 C CA . TYR A 1 183 ? -5.576 9.229 17.026 1.00 96.31 183 TYR A CA 1
ATOM 1526 C C . TYR A 1 183 ? -6.206 10.523 17.558 1.00 96.31 183 TYR A C 1
ATOM 1528 O O . TYR A 1 183 ? -6.538 10.620 18.741 1.00 96.31 183 TYR A O 1
ATOM 1536 N N . SER A 1 184 ? -6.433 11.522 16.705 1.00 96.38 184 SER A N 1
ATOM 1537 C CA . SER A 1 184 ? -7.077 12.774 17.105 1.00 96.38 184 SER A CA 1
ATOM 1538 C C . SER A 1 184 ? -8.519 12.577 17.600 1.00 96.38 184 SER A C 1
ATOM 1540 O O . SER A 1 184 ? -9.014 13.405 18.370 1.00 96.38 184 SER A O 1
ATOM 1542 N N . THR A 1 185 ? -9.173 11.470 17.239 1.00 97.31 185 THR A N 1
ATOM 1543 C CA . THR A 1 185 ? -10.507 11.093 17.740 1.00 97.31 185 THR A CA 1
ATOM 1544 C C . THR A 1 185 ? -10.450 10.291 19.045 1.00 97.31 185 THR A C 1
ATOM 1546 O O . THR A 1 185 ? -11.475 10.072 19.689 1.00 97.31 185 THR A O 1
ATOM 1549 N N . TYR A 1 186 ? -9.254 9.877 19.479 1.00 97.44 186 TYR A N 1
ATOM 1550 C CA . TYR A 1 186 ? -9.079 9.058 20.671 1.00 97.44 186 TYR A CA 1
ATOM 1551 C C . TYR A 1 186 ? -9.461 9.826 21.943 1.00 97.44 186 TYR A C 1
ATOM 1553 O O . TYR A 1 186 ? -8.899 10.879 22.258 1.00 97.44 186 TYR A O 1
ATOM 1561 N N . GLN A 1 187 ? -10.382 9.270 22.732 1.00 97.31 187 GLN A N 1
ATOM 1562 C CA . GLN A 1 187 ? -10.949 9.938 23.911 1.00 97.31 187 GLN A CA 1
ATOM 1563 C C . GLN A 1 187 ? -9.902 10.305 24.973 1.00 97.31 187 GLN A C 1
ATOM 1565 O O . GLN A 1 187 ? -10.079 11.267 25.718 1.00 97.31 187 GLN A O 1
ATOM 1570 N N . LYS A 1 188 ? -8.807 9.539 25.061 1.00 96.25 188 LYS A N 1
ATOM 1571 C CA . LYS A 1 188 ? -7.722 9.750 26.036 1.00 96.25 188 LYS A CA 1
ATOM 1572 C C . LYS A 1 188 ? -6.460 10.323 25.385 1.00 96.25 188 LYS A C 1
ATOM 1574 O O . LYS A 1 188 ? -5.356 10.072 25.873 1.00 96.25 188 LYS A O 1
ATOM 1579 N N . LYS A 1 189 ? -6.599 11.037 24.263 1.00 96.88 189 LYS A N 1
ATOM 1580 C CA . LYS A 1 189 ? -5.461 11.639 23.565 1.00 96.88 189 LYS A CA 1
ATOM 1581 C C . LYS A 1 189 ? -4.703 12.625 24.452 1.00 96.88 189 LYS A C 1
ATOM 1583 O O . LYS A 1 189 ? -5.285 13.325 25.281 1.00 96.88 189 LYS A O 1
ATOM 1588 N N . VAL A 1 190 ? -3.398 12.695 24.239 1.00 97.31 190 VAL A N 1
ATOM 1589 C CA . VAL A 1 190 ? -2.510 13.703 24.822 1.00 97.31 190 VAL A CA 1
ATOM 1590 C C . VAL A 1 190 ? -1.932 14.558 23.700 1.00 97.31 190 VAL A C 1
ATOM 1592 O O . VAL A 1 190 ? -1.862 14.115 22.560 1.00 97.31 190 VAL A O 1
ATOM 1595 N N . GLU A 1 191 ? -1.504 15.779 24.018 1.00 95.12 191 GLU A N 1
ATOM 1596 C CA . GLU A 1 191 ? -0.998 16.737 23.020 1.00 95.12 191 GLU A CA 1
ATOM 1597 C C . GLU A 1 191 ? 0.213 16.204 22.239 1.00 95.12 191 GLU A C 1
ATOM 1599 O O . GLU A 1 191 ? 0.351 16.457 21.048 1.00 95.12 191 GLU A O 1
ATOM 1604 N N . LYS A 1 192 ? 1.095 15.457 22.913 1.00 94.50 192 LYS A N 1
ATOM 1605 C CA . LYS A 1 192 ? 2.340 14.926 22.344 1.00 94.50 192 LYS A CA 1
ATOM 1606 C C . LYS A 1 192 ? 2.418 13.421 22.587 1.00 94.50 192 LYS A C 1
ATOM 1608 O O . LYS A 1 192 ? 3.064 13.002 23.555 1.00 94.50 192 LYS A O 1
ATOM 1613 N N . PRO A 1 193 ? 1.709 12.606 21.785 1.00 95.69 193 PRO A N 1
ATOM 1614 C CA . PRO A 1 193 ? 1.786 11.161 21.913 1.00 95.69 193 PRO A CA 1
ATOM 1615 C C . PRO A 1 193 ? 3.192 10.665 21.587 1.00 95.69 193 PRO A C 1
ATOM 1617 O O . PRO A 1 193 ? 3.923 11.267 20.805 1.00 95.69 193 PRO A O 1
ATOM 1620 N N . LYS A 1 194 ? 3.556 9.533 22.186 1.00 93.31 194 LYS A N 1
ATOM 1621 C CA . LYS A 1 194 ? 4.701 8.739 21.747 1.00 93.31 194 LYS A CA 1
ATOM 1622 C C . LYS A 1 194 ? 4.148 7.575 20.942 1.00 93.31 194 LYS A C 1
ATOM 1624 O O . LYS A 1 194 ? 3.378 6.788 21.489 1.00 93.31 194 LYS A O 1
ATOM 1629 N N . VAL A 1 195 ? 4.518 7.505 19.672 1.00 90.06 195 VAL A N 1
ATOM 1630 C CA . VAL A 1 195 ? 4.126 6.425 18.765 1.00 90.06 195 VAL A CA 1
ATOM 1631 C C . VAL A 1 195 ? 5.293 5.451 18.665 1.00 90.06 195 VAL A C 1
ATOM 1633 O O . VAL A 1 195 ? 6.450 5.868 18.658 1.00 90.06 195 VAL A O 1
ATOM 1636 N N . ALA A 1 196 ? 4.986 4.160 18.650 1.00 88.31 196 ALA A N 1
ATOM 1637 C CA . ALA A 1 196 ? 5.961 3.107 18.430 1.00 88.31 196 ALA A CA 1
ATOM 1638 C C . ALA A 1 196 ? 5.366 2.104 17.446 1.00 88.31 196 ALA A C 1
ATOM 1640 O O . ALA A 1 196 ? 4.232 1.662 17.631 1.00 88.31 196 ALA A O 1
ATOM 1641 N N . ILE A 1 197 ? 6.148 1.745 16.436 1.00 82.81 197 ILE A N 1
ATOM 1642 C CA . ILE A 1 197 ? 5.879 0.611 15.558 1.00 82.81 197 ILE A CA 1
ATOM 1643 C C . ILE A 1 197 ? 6.723 -0.534 16.110 1.00 82.81 197 ILE A C 1
ATOM 1645 O O . ILE A 1 197 ? 7.912 -0.355 16.377 1.00 82.81 197 ILE A O 1
ATOM 1649 N N . VAL A 1 198 ? 6.097 -1.674 16.387 1.00 84.50 198 VAL A N 1
ATOM 1650 C CA . VAL A 1 198 ? 6.742 -2.794 17.081 1.00 84.50 198 VAL A CA 1
ATOM 1651 C C . VAL A 1 198 ? 6.401 -4.103 16.399 1.00 84.50 198 VAL A C 1
ATOM 1653 O O . VAL A 1 198 ? 5.277 -4.289 15.941 1.00 84.50 198 VAL A O 1
ATOM 1656 N N . ASP A 1 199 ? 7.361 -5.018 16.393 1.00 83.69 199 ASP A N 1
ATOM 1657 C CA . ASP A 1 199 ? 7.173 -6.384 15.918 1.00 83.69 199 ASP A CA 1
ATOM 1658 C C . ASP A 1 199 ? 8.124 -7.341 16.661 1.00 83.69 199 ASP A C 1
ATOM 1660 O O . 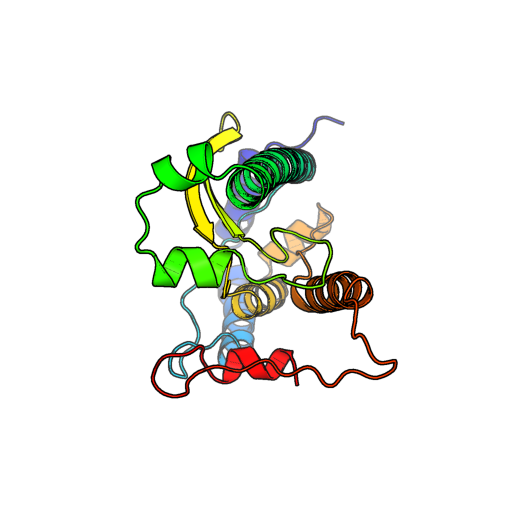ASP A 1 199 ? 8.976 -6.926 17.456 1.00 83.69 199 ASP A O 1
ATOM 1664 N N . PHE A 1 200 ? 7.952 -8.641 16.451 1.00 82.56 200 PHE A N 1
ATOM 1665 C CA . PHE A 1 200 ? 8.748 -9.702 17.043 1.00 82.56 200 PHE A CA 1
ATOM 1666 C C . PHE A 1 200 ? 9.974 -10.015 16.182 1.00 82.56 200 PHE A C 1
ATOM 1668 O O . PHE A 1 200 ? 9.840 -10.489 15.063 1.00 82.56 200 PHE A O 1
ATOM 1675 N N . LEU A 1 201 ? 11.181 -9.903 16.738 1.00 78.50 201 LEU A N 1
ATOM 1676 C CA . LEU A 1 201 ? 12.432 -10.180 16.006 1.00 78.50 201 LEU A CA 1
ATOM 1677 C C . LEU A 1 201 ? 12.513 -11.582 15.369 1.00 78.50 201 LEU A C 1
ATOM 1679 O O . LEU A 1 201 ? 13.190 -11.766 14.366 1.00 78.50 201 LEU A O 1
ATOM 1683 N N . GLU A 1 202 ? 11.858 -12.584 15.961 1.00 71.56 202 GLU A N 1
ATOM 1684 C CA . GLU A 1 202 ? 11.920 -13.977 15.492 1.00 71.56 202 GLU A CA 1
ATOM 1685 C C . GLU A 1 202 ? 10.886 -14.316 14.406 1.00 71.56 202 GLU A C 1
ATOM 1687 O O . GLU A 1 202 ? 10.974 -15.381 13.794 1.00 71.56 202 GLU A O 1
ATOM 1692 N N . LYS A 1 203 ? 9.860 -13.474 14.222 1.00 66.56 203 LYS A N 1
ATOM 1693 C CA . LYS A 1 203 ? 8.666 -13.787 13.408 1.00 66.56 203 LYS A CA 1
ATOM 1694 C C . LYS A 1 203 ? 8.131 -12.617 12.580 1.00 66.56 203 LYS A C 1
ATOM 1696 O O . LYS A 1 203 ? 7.170 -12.812 11.843 1.00 66.56 203 LYS A O 1
ATOM 1701 N N . GLY A 1 204 ? 8.696 -11.437 12.773 1.00 63.31 204 GLY A N 1
ATOM 1702 C CA . GLY A 1 204 ? 8.199 -10.173 12.264 1.00 63.31 204 GLY A CA 1
ATOM 1703 C C . GLY A 1 204 ? 8.826 -9.747 10.946 1.00 63.31 204 GLY A C 1
ATOM 1704 O O . GLY A 1 204 ? 9.607 -10.483 10.337 1.00 63.31 204 GLY A O 1
ATOM 1705 N N . ALA A 1 205 ? 8.472 -8.534 10.533 1.00 66.56 205 ALA A N 1
ATOM 1706 C CA . ALA A 1 205 ? 9.042 -7.839 9.393 1.00 66.56 205 ALA A CA 1
ATOM 1707 C C . ALA A 1 205 ? 10.572 -7.709 9.510 1.00 66.56 205 ALA A C 1
ATOM 1709 O O . ALA A 1 205 ? 11.145 -7.727 10.606 1.00 66.56 205 ALA A O 1
ATOM 1710 N N . SER A 1 206 ? 11.242 -7.595 8.362 1.00 73.38 206 SER A N 1
ATOM 1711 C CA . SER A 1 206 ? 12.679 -7.331 8.311 1.00 73.38 206 SER A CA 1
ATOM 1712 C C . SER A 1 206 ? 12.991 -5.994 8.997 1.00 73.38 206 SER A C 1
ATOM 1714 O O . SER A 1 206 ? 12.161 -5.086 9.020 1.00 73.38 206 SER A O 1
ATOM 1716 N N . LEU A 1 207 ? 14.176 -5.864 9.606 1.00 79.38 207 LEU A N 1
ATOM 1717 C CA . LEU A 1 207 ? 14.549 -4.627 10.311 1.00 79.38 207 LEU A CA 1
ATOM 1718 C C . LEU A 1 207 ? 14.582 -3.430 9.356 1.00 79.38 207 LEU A C 1
ATOM 1720 O O . LEU A 1 207 ? 14.290 -2.309 9.759 1.00 79.38 207 LEU A O 1
ATOM 1724 N N . GLU A 1 208 ? 14.890 -3.693 8.092 1.00 81.00 208 GLU A N 1
ATOM 1725 C CA . GLU A 1 208 ? 14.942 -2.726 7.008 1.00 81.00 208 GLU A CA 1
ATOM 1726 C C . GLU A 1 208 ? 13.588 -2.028 6.763 1.00 81.00 208 GLU A C 1
ATOM 1728 O O . GLU A 1 208 ? 13.575 -0.842 6.444 1.00 81.00 208 GLU A O 1
ATOM 1733 N N . GLU A 1 209 ? 12.450 -2.692 7.011 1.00 76.81 209 GLU A N 1
ATOM 1734 C CA . GLU A 1 209 ? 11.110 -2.073 6.930 1.00 76.81 209 GLU A CA 1
ATOM 1735 C C . GLU A 1 209 ? 10.902 -0.975 7.992 1.00 76.81 209 GLU A C 1
ATOM 1737 O O . GLU A 1 209 ? 10.122 -0.044 7.794 1.00 76.81 209 GLU A O 1
ATOM 1742 N N . PHE A 1 210 ? 11.617 -1.042 9.121 1.00 80.12 210 PHE A N 1
ATOM 1743 C CA . PHE A 1 210 ? 11.526 -0.038 10.188 1.00 80.12 210 PHE A CA 1
ATOM 1744 C C . PHE A 1 210 ? 12.415 1.182 9.945 1.00 80.12 210 PHE A C 1
ATOM 1746 O O . PHE A 1 210 ? 12.158 2.244 10.522 1.00 80.12 210 PHE A O 1
ATOM 1753 N N . GLU A 1 211 ? 13.454 1.059 9.115 1.00 80.31 211 GLU A N 1
ATOM 1754 C CA . GLU A 1 211 ? 14.392 2.156 8.853 1.00 80.31 211 GLU A CA 1
ATOM 1755 C C . GLU A 1 211 ? 13.685 3.359 8.221 1.00 80.31 211 GLU A C 1
ATOM 1757 O O . GLU A 1 211 ? 14.024 4.497 8.534 1.00 80.31 211 GLU A O 1
ATOM 1762 N N . GLN A 1 212 ? 12.646 3.119 7.416 1.00 79.12 212 GLN A N 1
ATOM 1763 C CA . GLN A 1 212 ? 11.877 4.182 6.771 1.00 79.12 212 GLN A CA 1
ATOM 1764 C C . GLN A 1 212 ? 10.998 4.991 7.746 1.00 79.12 212 GLN A C 1
ATOM 1766 O O . GLN A 1 212 ? 10.621 6.118 7.436 1.00 79.12 212 GLN A O 1
ATOM 1771 N N . PHE A 1 213 ? 10.692 4.453 8.932 1.00 70.06 213 PHE A N 1
ATOM 1772 C CA . PHE A 1 213 ? 9.911 5.136 9.973 1.00 70.06 213 PHE A CA 1
ATOM 1773 C C . PHE A 1 213 ? 10.778 5.796 11.066 1.00 70.06 213 PHE A C 1
ATOM 1775 O O . PHE A 1 213 ? 10.230 6.286 12.059 1.00 70.06 213 PHE A O 1
ATOM 1782 N N . SER A 1 214 ? 12.111 5.758 10.926 1.00 59.72 214 SER A N 1
ATOM 1783 C CA . SER A 1 214 ? 13.085 6.164 11.957 1.00 59.72 214 SER A CA 1
ATOM 1784 C C . SER A 1 214 ? 13.656 7.572 11.780 1.00 59.72 214 SER A C 1
ATOM 1786 O O . SER A 1 214 ? 13.748 8.062 10.635 1.00 59.72 214 SER A O 1
#

Sequence (214 aa):
MLQIGMKEINDQYIKEVEDNFAINQLTNKTQLEYLDNSTAKYHGMTISYLYVPKLFPDHVVDYLSDQVTMIYSILDKVIKEYLTHADYRALFGFDKRLEELILIDRLYETTLPIGRVDIFLNEEDLSYKFCEFNADGSSSMNDDRELNISIQYTDAYRKMQERYDLSSFELFDSWVEEFMNVYSTYQKKVEKPKVAIVDFLEKGASLEEFEQFS

Foldseek 3Di:
DPFQAQVRLLVLLVVLCVVVVVQQVVLVVQLVVLQLVALCDDPSDRDDDDLRDRDDTPVLVVVVVVVVVVVLVVVQVLLVCCLPPPVSVVVVVDDPVVSVVSNPDPQWDDRQLDKDWDWDADRVPRDIDTDDIGRDDDDCLRVQVSNVVSSCSGPSVVVSVVPDVDDDDNDPVVSVVSVVVRLVRRPPDDPDDDDDDDDDPVPDDDVSRCVVVD

Solvent-accessible surface area (backbone atoms only — not comparable to full-atom values): 13131 Å² total; per-residue (Å²): 128,86,79,73,49,50,62,56,59,38,51,52,51,53,48,42,37,63,80,40,38,72,56,30,60,56,26,41,50,55,23,50,58,46,41,69,72,48,57,32,43,55,95,89,35,61,61,89,82,71,90,74,75,90,60,73,41,68,73,55,51,52,50,50,50,53,51,52,53,53,49,52,56,48,52,47,50,54,51,51,44,44,73,72,34,68,74,65,38,57,75,72,68,68,55,70,69,59,50,56,60,71,64,50,82,79,54,41,78,69,84,71,87,49,73,48,79,43,66,53,72,40,81,89,79,68,51,68,45,80,75,51,78,42,69,66,87,82,73,61,60,55,42,51,49,48,51,63,57,30,50,62,54,23,50,46,47,50,61,44,50,77,77,40,95,81,82,82,84,75,68,59,68,57,44,53,51,50,53,50,55,50,47,70,52,26,78,84,63,62,99,77,72,86,86,80,89,84,77,47,94,92,80,44,80,54,72,47,64,51,58,81,80,106